Protein AF-A0A6G0SDK3-F1 (afdb_monomer_lite)

Structure (mmCIF, N/CA/C/O backbone):
data_AF-A0A6G0SDK3-F1
#
_entry.id   AF-A0A6G0SDK3-F1
#
loop_
_atom_site.group_PDB
_atom_site.id
_atom_site.type_symbol
_atom_site.label_atom_id
_atom_site.label_alt_id
_atom_site.label_comp_id
_atom_site.label_asym_id
_atom_site.label_entity_id
_atom_site.label_seq_id
_atom_site.pdbx_PDB_ins_code
_atom_site.Cartn_x
_atom_site.Cartn_y
_atom_site.Cartn_z
_atom_site.occupancy
_atom_site.B_iso_or_equiv
_atom_site.auth_seq_id
_atom_site.auth_comp_id
_atom_site.auth_asym_id
_atom_site.auth_atom_id
_atom_site.pdbx_PDB_model_num
ATOM 1 N N . MET A 1 1 ? 5.497 -20.498 -15.772 1.00 32.97 1 MET A N 1
ATOM 2 C CA . MET A 1 1 ? 4.165 -20.595 -15.141 1.00 32.97 1 MET A CA 1
ATOM 3 C C . MET A 1 1 ? 4.241 -19.813 -13.852 1.00 32.97 1 MET A C 1
ATOM 5 O O . MET A 1 1 ? 5.111 -20.150 -13.056 1.00 32.97 1 MET A O 1
ATOM 9 N N . PRO A 1 2 ? 3.467 -18.745 -13.653 1.00 43.22 2 PRO A N 1
ATOM 10 C CA . PRO A 1 2 ? 3.543 -18.046 -12.387 1.00 43.22 2 PRO A CA 1
ATOM 11 C C . PRO A 1 2 ? 2.728 -18.784 -11.320 1.00 43.22 2 PRO A C 1
ATOM 13 O O . PRO A 1 2 ? 1.558 -19.065 -11.532 1.00 43.22 2 PRO A O 1
ATOM 16 N N . GLY A 1 3 ? 3.391 -19.118 -10.208 1.00 45.47 3 GLY A N 1
ATOM 17 C CA . GLY A 1 3 ? 2.785 -19.440 -8.911 1.00 45.47 3 GLY A CA 1
ATOM 18 C C . GLY A 1 3 ? 2.042 -20.775 -8.794 1.00 45.47 3 GLY A C 1
ATOM 19 O O . GLY A 1 3 ? 0.864 -20.857 -9.102 1.00 45.47 3 GLY A O 1
ATOM 20 N N . VAL A 1 4 ? 2.715 -21.808 -8.264 1.00 56.03 4 VAL A N 1
ATOM 21 C CA . VAL A 1 4 ? 2.129 -23.006 -7.604 1.00 56.03 4 VAL A CA 1
ATOM 22 C C . VAL A 1 4 ? 0.950 -23.728 -8.293 1.00 56.03 4 VAL A C 1
ATOM 24 O O . VAL A 1 4 ? 0.211 -24.443 -7.635 1.00 56.03 4 VAL A O 1
ATOM 27 N N . GLY A 1 5 ? 0.776 -23.618 -9.613 1.00 67.56 5 GLY A N 1
ATOM 28 C CA . GLY A 1 5 ? -0.128 -24.489 -10.379 1.00 67.56 5 GLY A CA 1
ATOM 29 C C . GLY A 1 5 ? -1.613 -24.437 -9.990 1.00 67.56 5 GLY A C 1
ATOM 30 O O . GLY A 1 5 ? -2.349 -25.342 -10.374 1.00 67.56 5 GLY A O 1
ATOM 31 N N . PHE A 1 6 ? -2.053 -23.416 -9.250 1.00 83.06 6 PHE A N 1
ATOM 32 C CA . PHE A 1 6 ? -3.464 -23.238 -8.921 1.00 83.06 6 PHE A CA 1
ATOM 33 C C . PHE A 1 6 ? -4.250 -22.777 -10.148 1.00 83.06 6 PHE A C 1
ATOM 35 O O . PHE A 1 6 ? -3.799 -21.932 -10.922 1.00 83.06 6 PHE A O 1
ATOM 42 N N . SER A 1 7 ? -5.449 -23.323 -10.302 1.00 90.94 7 SER A N 1
ATOM 43 C CA . SER A 1 7 ? -6.441 -22.844 -11.261 1.00 90.94 7 SER A CA 1
ATOM 44 C C . SER A 1 7 ? -7.048 -21.502 -10.833 1.00 90.94 7 SER A C 1
ATOM 46 O O . SER A 1 7 ? -7.058 -21.150 -9.651 1.00 90.94 7 SER A O 1
ATOM 48 N N . ASP A 1 8 ? -7.633 -20.778 -11.789 1.00 91.62 8 ASP A N 1
ATOM 49 C CA . ASP A 1 8 ? -8.391 -19.542 -11.538 1.00 91.62 8 ASP A CA 1
ATOM 50 C C . ASP A 1 8 ? -9.488 -19.738 -10.467 1.00 91.62 8 ASP A C 1
ATOM 52 O O . ASP A 1 8 ? -9.726 -18.863 -9.632 1.00 91.62 8 ASP A O 1
ATOM 56 N N . GLU A 1 9 ? -10.139 -20.906 -10.450 1.00 93.81 9 GLU A N 1
ATOM 57 C CA . GLU A 1 9 ? -11.165 -21.243 -9.458 1.00 93.81 9 GLU A CA 1
ATOM 58 C C . GLU A 1 9 ? -10.572 -21.415 -8.054 1.00 93.81 9 GLU A C 1
ATOM 60 O O . GLU A 1 9 ? -11.131 -20.921 -7.071 1.00 93.81 9 GLU A O 1
ATOM 65 N N . GLU A 1 10 ? -9.416 -22.071 -7.943 1.00 94.19 10 GLU A N 1
ATOM 66 C CA . GLU A 1 10 ? -8.718 -22.235 -6.668 1.00 94.19 10 GLU A CA 1
ATOM 67 C C . GLU A 1 10 ? -8.215 -20.903 -6.119 1.00 94.19 10 GLU A C 1
ATOM 69 O O . GLU A 1 10 ? -8.394 -20.647 -4.925 1.00 94.19 10 GLU A O 1
ATOM 74 N N . ILE A 1 11 ? -7.658 -20.045 -6.981 1.00 91.62 11 ILE A N 1
ATOM 75 C CA . ILE A 1 11 ? -7.250 -18.683 -6.622 1.00 91.62 11 ILE A CA 1
ATOM 76 C C . ILE A 1 11 ? -8.456 -17.930 -6.060 1.00 91.62 11 ILE A C 1
ATOM 78 O O . ILE A 1 11 ? -8.422 -17.493 -4.910 1.00 91.62 11 ILE A O 1
ATOM 82 N N . ALA A 1 12 ? -9.561 -17.859 -6.807 1.00 95.00 12 ALA A N 1
ATOM 83 C CA . ALA A 1 12 ? -10.763 -17.157 -6.363 1.00 95.00 12 ALA A CA 1
ATOM 84 C C . ALA A 1 12 ? -11.311 -17.710 -5.035 1.00 95.00 12 ALA A C 1
ATOM 86 O O . ALA A 1 12 ? -11.660 -16.944 -4.132 1.00 95.00 12 ALA A O 1
ATOM 87 N N . ARG A 1 13 ? -11.354 -19.039 -4.878 1.00 97.25 13 ARG A N 1
ATOM 88 C CA . ARG A 1 13 ? -11.836 -19.691 -3.654 1.00 97.25 13 ARG A CA 1
ATOM 89 C C . ARG A 1 13 ? -10.954 -19.360 -2.450 1.00 97.25 13 ARG A C 1
ATOM 91 O O . ARG A 1 13 ? -11.484 -19.002 -1.399 1.00 97.25 13 ARG A O 1
ATOM 98 N N . LEU A 1 14 ? -9.633 -19.489 -2.574 1.00 96.75 14 LEU A N 1
ATOM 99 C CA . LEU A 1 14 ? -8.693 -19.221 -1.480 1.00 96.75 14 LEU A CA 1
ATOM 100 C C . LEU A 1 14 ? -8.672 -17.734 -1.112 1.00 96.75 14 LEU A C 1
ATOM 102 O O . LEU A 1 14 ? -8.700 -17.397 0.072 1.00 96.75 14 LEU A O 1
ATOM 106 N N . THR A 1 15 ? -8.728 -16.848 -2.105 1.00 97.25 15 THR A N 1
ATOM 107 C CA . THR A 1 15 ? -8.870 -15.405 -1.892 1.00 97.25 15 THR A CA 1
ATOM 108 C C . THR A 1 15 ? -10.155 -15.072 -1.123 1.00 97.25 15 THR A C 1
ATOM 110 O O . THR A 1 15 ? -10.113 -14.306 -0.159 1.00 97.25 15 THR A O 1
ATOM 113 N N . ALA A 1 16 ? -11.290 -15.682 -1.478 1.00 97.94 16 ALA A N 1
ATOM 114 C CA . ALA A 1 16 ? -12.549 -15.480 -0.759 1.00 97.94 16 ALA A CA 1
ATOM 115 C C . ALA A 1 16 ? -12.485 -15.989 0.693 1.00 97.94 16 ALA A C 1
ATOM 117 O O . ALA A 1 16 ? -13.028 -15.353 1.597 1.00 97.94 16 ALA A O 1
ATOM 118 N N . VAL A 1 17 ? -11.801 -17.114 0.943 1.00 98.31 17 VAL A N 1
ATOM 119 C CA . VAL A 1 17 ? -11.561 -17.618 2.307 1.00 98.31 17 VAL A CA 1
ATOM 120 C C . VAL A 1 17 ? -10.756 -16.607 3.125 1.00 98.31 17 VAL A C 1
ATOM 122 O O . VAL A 1 17 ? -11.143 -16.321 4.255 1.00 98.31 17 VAL A O 1
ATOM 125 N N . ALA A 1 18 ? -9.688 -16.034 2.563 1.00 97.94 18 ALA A N 1
ATOM 126 C CA . ALA A 1 18 ? -8.869 -15.038 3.253 1.00 97.94 18 ALA A CA 1
ATOM 127 C C . ALA A 1 18 ? -9.684 -13.795 3.650 1.00 97.94 18 ALA A C 1
ATOM 129 O O . ALA A 1 18 ? -9.643 -13.373 4.806 1.00 97.94 18 ALA A O 1
ATOM 130 N N . GLY A 1 19 ? -10.484 -13.258 2.719 1.00 98.19 19 GLY A N 1
ATOM 131 C CA . GLY A 1 19 ? -11.380 -12.133 3.002 1.00 98.19 19 GLY A CA 1
ATOM 132 C C . GLY A 1 19 ? -12.392 -12.457 4.103 1.00 98.19 19 GLY A C 1
ATOM 133 O O . GLY A 1 19 ? -12.549 -11.682 5.048 1.00 98.19 19 GLY A O 1
ATOM 134 N N . ARG A 1 20 ? -13.039 -13.628 4.024 1.00 98.50 20 ARG A N 1
ATOM 135 C CA . ARG A 1 20 ? -14.030 -14.065 5.015 1.00 98.50 20 ARG A CA 1
ATOM 136 C C . ARG A 1 20 ? -13.435 -14.190 6.417 1.00 98.50 20 ARG A C 1
ATOM 138 O O . ARG A 1 20 ? -14.005 -13.642 7.351 1.00 98.50 20 ARG A O 1
ATOM 145 N N . VAL A 1 21 ? -12.281 -14.846 6.559 1.00 98.50 21 VAL A N 1
ATOM 146 C CA . VAL A 1 21 ? -11.618 -15.024 7.865 1.00 98.50 21 VAL A CA 1
ATOM 147 C C . VAL A 1 21 ? -11.234 -13.674 8.482 1.00 98.50 21 VAL A C 1
ATOM 149 O O . VAL A 1 21 ? -11.431 -13.468 9.678 1.00 98.50 21 VAL A O 1
ATOM 152 N N . ALA A 1 22 ? -10.738 -12.725 7.680 1.00 98.12 22 ALA A N 1
ATOM 153 C CA . ALA A 1 22 ? -10.415 -11.383 8.169 1.00 98.12 22 ALA A CA 1
ATOM 154 C C . ALA A 1 22 ? -11.661 -10.624 8.662 1.00 98.12 22 ALA A C 1
ATOM 156 O O . ALA A 1 22 ? -11.611 -9.954 9.697 1.00 98.12 22 ALA A O 1
ATOM 157 N N . ARG A 1 23 ? -12.789 -10.757 7.950 1.00 98.12 23 ARG A N 1
ATOM 158 C CA . ARG A 1 23 ? -14.072 -10.180 8.369 1.00 98.12 23 ARG A CA 1
ATOM 159 C C . ARG A 1 23 ? -14.581 -10.805 9.661 1.00 98.12 23 ARG A C 1
ATOM 161 O O . ARG A 1 23 ? -14.872 -10.066 10.595 1.00 98.12 23 ARG A O 1
ATOM 168 N N . GLU A 1 24 ? -14.613 -12.133 9.737 1.00 98.00 24 GLU A N 1
ATOM 169 C CA . GLU A 1 24 ? -15.038 -12.872 10.932 1.00 98.00 24 GLU A CA 1
ATOM 170 C C . GLU A 1 24 ? -14.219 -12.462 12.164 1.00 98.00 24 GLU A C 1
ATOM 172 O O . GLU A 1 24 ? -14.790 -12.211 13.222 1.00 98.00 24 GLU A O 1
ATOM 177 N N . ALA A 1 25 ? -12.899 -12.302 12.026 1.00 97.25 25 ALA A N 1
ATOM 178 C CA . ALA A 1 25 ? -12.044 -11.841 13.119 1.00 97.25 25 ALA A CA 1
ATOM 179 C C . ALA A 1 25 ? -12.389 -10.414 13.587 1.00 97.25 25 ALA A C 1
ATOM 181 O O . ALA A 1 25 ? -12.431 -10.149 14.790 1.00 97.25 25 ALA A O 1
ATOM 182 N N . CYS A 1 26 ? -12.664 -9.489 12.659 1.00 96.31 26 CYS A N 1
ATOM 183 C CA . CYS A 1 26 ? -13.078 -8.126 13.010 1.00 96.31 26 CYS A CA 1
ATOM 184 C C . CYS A 1 26 ? -14.462 -8.097 13.671 1.00 96.31 26 CYS A C 1
ATOM 186 O O . CYS A 1 26 ? -14.693 -7.304 14.587 1.00 96.31 26 CYS A O 1
ATOM 188 N N . ASP A 1 27 ? -15.376 -8.949 13.211 1.00 95.12 27 ASP A N 1
ATOM 189 C CA . ASP A 1 27 ? -16.737 -9.062 13.733 1.00 95.12 27 ASP A CA 1
ATOM 190 C C . ASP A 1 27 ? -16.712 -9.614 15.161 1.00 95.12 27 ASP A C 1
ATOM 192 O O . ASP A 1 27 ? -17.195 -8.946 16.074 1.00 95.12 27 ASP A O 1
ATOM 196 N N . GLN A 1 28 ? -16.015 -10.733 15.381 1.00 95.38 28 GLN A N 1
ATOM 197 C CA . GLN A 1 28 ? -15.814 -11.332 16.705 1.00 95.38 28 GLN A CA 1
ATOM 198 C C . GLN A 1 28 ? -15.143 -10.363 17.682 1.00 95.38 28 GLN A C 1
ATOM 200 O O . GLN A 1 28 ? -15.557 -10.250 18.835 1.00 95.38 28 GLN A O 1
ATOM 205 N N . TRP A 1 29 ? -14.116 -9.634 17.231 1.00 93.88 29 TRP A N 1
ATOM 206 C CA . TRP A 1 29 ? -13.455 -8.632 18.066 1.00 93.88 29 TRP A CA 1
ATOM 207 C C . TRP A 1 29 ? -14.408 -7.490 18.452 1.00 93.88 29 TRP A C 1
ATOM 209 O O . TRP A 1 29 ? -14.389 -7.032 19.594 1.00 93.88 29 TRP A O 1
ATOM 219 N N . THR A 1 30 ? -15.262 -7.050 17.523 1.00 92.81 30 THR A N 1
ATOM 220 C CA . THR A 1 30 ? -16.239 -5.979 17.776 1.00 92.81 30 THR A CA 1
ATOM 221 C C . THR A 1 30 ? -17.320 -6.439 18.750 1.00 92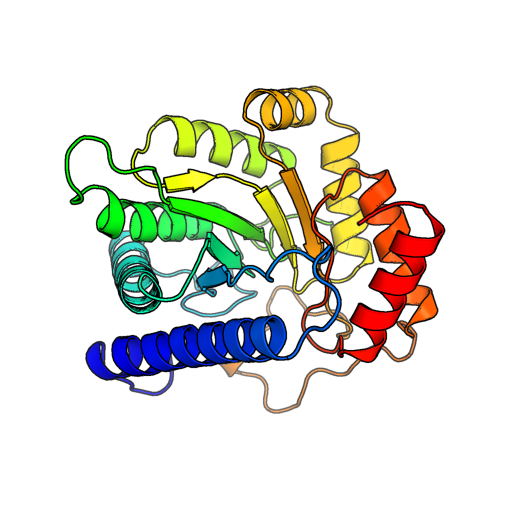.81 30 THR A C 1
ATOM 223 O O . THR A 1 30 ? -17.657 -5.700 19.668 1.00 92.81 30 THR A O 1
ATOM 226 N N . GLU A 1 31 ? -17.829 -7.660 18.583 1.00 92.75 31 GLU A N 1
ATOM 227 C CA . GLU A 1 31 ? -18.837 -8.263 19.464 1.00 92.75 31 GLU A CA 1
ATOM 228 C C . GLU A 1 31 ? -18.308 -8.499 20.885 1.00 92.75 31 GLU A C 1
ATOM 230 O O . GLU A 1 31 ? -19.042 -8.325 21.856 1.00 92.75 31 GLU A O 1
ATOM 235 N N . ALA A 1 32 ? -17.029 -8.858 21.020 1.00 93.19 32 ALA A N 1
ATOM 236 C CA . ALA A 1 32 ? -16.381 -9.059 22.313 1.00 93.19 32 ALA A CA 1
ATOM 237 C C . ALA A 1 32 ? -15.943 -7.748 23.002 1.00 93.19 32 ALA A C 1
ATOM 239 O O . ALA A 1 32 ? -15.604 -7.766 24.188 1.00 93.19 32 ALA A O 1
ATOM 240 N N . SER A 1 33 ? -15.909 -6.616 22.287 1.00 88.81 33 SER A N 1
ATOM 241 C CA . SER A 1 33 ? -15.449 -5.336 22.837 1.00 88.81 33 SER A CA 1
ATOM 242 C C . SER A 1 33 ? -16.472 -4.740 23.805 1.00 88.81 33 SER A C 1
ATOM 244 O O . SER A 1 33 ? -17.604 -4.438 23.438 1.00 88.81 33 SER A O 1
ATOM 246 N N . THR A 1 34 ? -16.048 -4.475 25.042 1.00 87.06 34 THR A N 1
ATOM 247 C CA . THR A 1 34 ? -16.853 -3.733 26.030 1.00 87.06 34 THR A CA 1
ATOM 248 C C . THR A 1 34 ? -16.740 -2.214 25.875 1.00 87.06 34 THR A C 1
ATOM 250 O O . THR A 1 34 ? -17.493 -1.474 26.505 1.00 87.06 34 THR A O 1
ATOM 253 N N . ASP A 1 35 ? -15.784 -1.731 25.075 1.00 85.06 35 ASP A N 1
ATOM 254 C CA . ASP A 1 35 ? -15.612 -0.311 24.771 1.00 85.06 35 ASP A CA 1
ATOM 255 C C . ASP A 1 35 ? -16.464 0.066 23.555 1.00 85.06 35 ASP A C 1
ATOM 257 O O . ASP A 1 35 ? -16.106 -0.211 22.408 1.00 85.06 35 ASP A O 1
ATOM 261 N N . THR A 1 36 ? -17.597 0.718 23.819 1.00 77.88 36 THR A N 1
ATOM 262 C CA . THR A 1 36 ? -18.549 1.172 22.796 1.00 77.88 36 THR A CA 1
ATOM 263 C C . THR A 1 36 ? -18.082 2.420 22.046 1.00 77.88 36 THR A C 1
ATOM 265 O O . THR A 1 36 ? -18.701 2.809 21.057 1.00 77.88 36 THR A O 1
ATOM 268 N N . THR A 1 37 ? -16.991 3.059 22.485 1.00 82.69 37 THR A N 1
ATOM 269 C CA . THR A 1 37 ? -16.418 4.239 21.819 1.00 82.69 37 THR A CA 1
ATOM 270 C C . THR A 1 37 ? -15.436 3.866 20.710 1.00 82.69 37 THR A C 1
ATOM 272 O O . THR A 1 37 ? -15.089 4.705 19.868 1.00 82.69 37 THR A O 1
ATOM 275 N N . ARG A 1 38 ? -14.987 2.605 20.690 1.00 82.12 38 ARG A N 1
ATOM 276 C CA . ARG A 1 38 ? -14.009 2.113 19.729 1.00 82.12 38 ARG A CA 1
ATOM 277 C C . ARG A 1 38 ? -14.692 1.714 18.426 1.00 82.12 38 ARG A C 1
ATOM 279 O O . ARG A 1 38 ? -15.598 0.888 18.396 1.00 82.12 38 ARG A O 1
ATOM 286 N N . GLN A 1 39 ? -14.241 2.314 17.328 1.00 87.19 39 GLN A N 1
ATOM 287 C CA . GLN A 1 39 ? -14.762 1.996 16.002 1.00 87.19 39 GLN A CA 1
ATOM 288 C C . GLN A 1 39 ? -14.371 0.574 15.591 1.00 87.19 39 GLN A C 1
ATOM 290 O O . GLN A 1 39 ? -13.264 0.110 15.881 1.00 87.19 39 GLN A O 1
ATOM 295 N N . LYS A 1 40 ? -15.279 -0.087 14.871 1.00 91.12 40 LYS A N 1
ATOM 296 C CA . LYS A 1 40 ? -15.029 -1.386 14.248 1.00 91.12 40 LYS A CA 1
ATOM 297 C C . LYS A 1 40 ? -13.824 -1.293 13.293 1.00 91.12 40 LYS A C 1
ATOM 299 O O . LYS A 1 40 ? -13.801 -0.380 12.462 1.00 91.12 40 LYS A O 1
ATOM 304 N N . PRO A 1 41 ? -12.839 -2.207 13.384 1.00 94.19 41 PRO A N 1
ATOM 305 C CA . PRO A 1 41 ? -11.721 -2.253 12.454 1.00 94.19 41 PRO A CA 1
ATOM 306 C C . PRO A 1 41 ? -12.208 -2.463 11.021 1.00 94.19 41 PRO A C 1
ATOM 308 O O . PRO A 1 41 ? -13.166 -3.202 10.779 1.00 94.19 41 PRO A O 1
ATOM 311 N N . LYS A 1 42 ? -11.524 -1.821 10.074 1.00 96.12 42 LYS A N 1
ATOM 312 C CA . LYS A 1 42 ? -11.756 -2.038 8.647 1.00 96.12 42 LYS A CA 1
ATOM 313 C C . LYS A 1 42 ? -10.933 -3.218 8.143 1.00 96.12 42 LYS A C 1
ATOM 315 O O . LYS A 1 42 ? -9.792 -3.404 8.562 1.00 96.12 42 LYS A O 1
ATOM 320 N N . VAL A 1 43 ? -11.488 -3.955 7.192 1.00 98.06 43 VAL A N 1
ATOM 321 C CA . VAL A 1 43 ? -10.802 -5.004 6.438 1.00 98.06 43 VAL A CA 1
ATOM 322 C C . VAL A 1 43 ? -10.431 -4.439 5.073 1.00 98.06 43 VAL A C 1
ATOM 324 O O . VAL A 1 43 ? -11.320 -4.160 4.269 1.00 98.06 43 VAL A O 1
ATOM 327 N N . CYS A 1 44 ? -9.137 -4.300 4.783 1.00 97.75 44 CYS A N 1
ATOM 328 C CA . CYS A 1 44 ? -8.688 -3.994 3.426 1.00 97.75 44 CYS A CA 1
ATOM 329 C C . CYS A 1 44 ? -8.258 -5.269 2.692 1.00 97.75 44 CYS A C 1
ATOM 331 O O . CYS A 1 44 ? -7.449 -6.051 3.187 1.00 97.75 44 CYS A O 1
ATOM 333 N N . GLY A 1 45 ? -8.816 -5.470 1.502 1.00 98.06 45 GLY A N 1
ATOM 334 C CA . GLY A 1 45 ? -8.500 -6.578 0.618 1.00 98.06 45 GLY A CA 1
ATOM 335 C C . GLY A 1 45 ? -7.173 -6.367 -0.093 1.00 98.06 45 GLY A C 1
ATOM 336 O O . GLY A 1 45 ? -7.070 -5.477 -0.936 1.00 98.06 45 GLY A O 1
ATOM 337 N N . SER A 1 46 ? -6.182 -7.193 0.235 1.00 98.12 46 SER A N 1
ATOM 338 C CA . SER A 1 46 ? -4.870 -7.171 -0.413 1.00 98.12 46 SER A CA 1
ATOM 339 C C . SER A 1 46 ? -4.981 -7.523 -1.901 1.0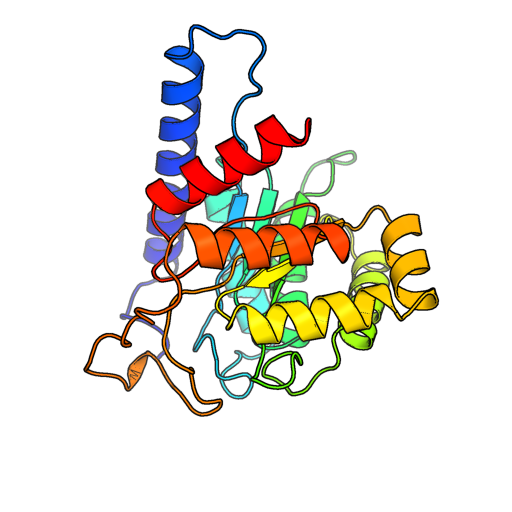0 98.12 46 SER A C 1
ATOM 341 O O . SER A 1 46 ? -5.557 -8.551 -2.267 1.00 98.12 46 SER A O 1
ATOM 343 N N . LEU A 1 47 ? -4.420 -6.665 -2.753 1.00 97.94 47 LEU A N 1
ATOM 344 C CA . LEU A 1 47 ? -4.140 -6.929 -4.162 1.00 97.94 47 LEU A CA 1
ATOM 345 C C . LEU A 1 47 ? -2.605 -6.963 -4.309 1.00 97.94 47 LEU A C 1
ATOM 347 O O . LEU A 1 47 ? -1.993 -5.914 -4.514 1.00 97.94 47 LEU A O 1
ATOM 351 N N . PRO A 1 48 ? -1.968 -8.132 -4.121 1.00 94.38 48 PRO A N 1
ATOM 352 C CA . PRO A 1 48 ? -0.511 -8.243 -4.062 1.00 94.38 48 PRO A CA 1
ATOM 353 C C . PRO A 1 48 ? 0.133 -8.093 -5.453 1.00 94.38 48 PRO A C 1
ATOM 355 O O . PRO A 1 48 ? -0.580 -8.082 -6.463 1.00 94.38 48 PRO A O 1
ATOM 358 N N . PRO A 1 49 ? 1.473 -8.039 -5.551 1.00 90.94 49 PRO A N 1
ATOM 359 C CA . PRO A 1 49 ? 2.159 -8.177 -6.830 1.00 90.94 49 PRO A CA 1
ATOM 360 C C . PRO A 1 49 ? 1.798 -9.525 -7.445 1.00 90.94 49 PRO A C 1
ATOM 362 O O . PRO A 1 49 ? 1.789 -10.548 -6.756 1.00 90.94 49 PRO A O 1
ATOM 365 N N . LEU A 1 50 ? 1.470 -9.536 -8.735 1.00 87.50 50 LEU A N 1
ATOM 366 C CA . LEU A 1 50 ? 0.992 -10.762 -9.389 1.00 87.50 50 LEU A CA 1
ATOM 367 C C . LEU A 1 50 ? 2.120 -11.756 -9.668 1.00 87.50 50 LEU A C 1
ATOM 369 O O . LEU A 1 50 ? 1.873 -12.954 -9.806 1.00 87.50 50 LEU A O 1
ATOM 373 N N . LEU A 1 51 ? 3.343 -11.243 -9.790 1.00 84.06 51 LEU A N 1
ATOM 374 C CA . LEU A 1 51 ? 4.544 -12.012 -10.076 1.00 84.06 51 LEU A CA 1
ATOM 375 C C . LEU A 1 51 ? 5.570 -11.817 -8.956 1.00 84.06 51 LEU A C 1
ATOM 377 O O . LEU A 1 51 ? 5.357 -12.301 -7.849 1.00 84.06 51 LEU A O 1
ATOM 381 N N . ASP A 1 52 ? 6.695 -11.167 -9.226 1.00 79.56 52 ASP A N 1
ATOM 382 C CA . ASP A 1 52 ? 7.806 -11.077 -8.279 1.00 79.56 52 ASP A CA 1
ATOM 383 C C . ASP A 1 52 ? 7.888 -9.663 -7.689 1.00 79.56 52 ASP A C 1
ATOM 385 O O . ASP A 1 52 ? 8.115 -8.689 -8.406 1.00 79.56 52 ASP A O 1
ATOM 389 N N . SER A 1 53 ? 7.670 -9.558 -6.376 1.00 76.75 53 SER A N 1
ATOM 390 C CA . SER A 1 53 ? 7.364 -8.308 -5.668 1.00 76.75 53 SER A CA 1
ATOM 391 C C . SER A 1 53 ? 8.410 -7.199 -5.805 1.00 76.75 53 SER A C 1
ATOM 393 O O . SER A 1 53 ? 8.074 -6.028 -5.660 1.00 76.75 53 SER A O 1
ATOM 395 N N . TYR A 1 54 ? 9.674 -7.537 -6.071 1.00 75.38 54 TYR A N 1
ATOM 396 C CA . TYR A 1 54 ? 10.771 -6.564 -6.183 1.00 75.38 54 TYR A CA 1
ATOM 397 C C . TYR A 1 54 ? 11.280 -6.375 -7.614 1.00 75.38 54 TYR A C 1
ATOM 399 O O . TYR A 1 54 ? 12.200 -5.586 -7.827 1.00 75.38 54 TYR A O 1
ATOM 407 N N . ARG A 1 55 ? 10.685 -7.072 -8.591 1.00 77.50 55 ARG A N 1
ATOM 408 C CA . ARG A 1 55 ? 11.167 -7.144 -9.974 1.00 77.50 55 ARG A CA 1
ATOM 409 C C . ARG A 1 55 ? 10.187 -6.462 -10.932 1.00 77.50 55 ARG A C 1
ATOM 411 O O . ARG A 1 55 ? 9.300 -7.129 -11.470 1.00 77.50 55 ARG A O 1
ATOM 418 N N . PRO A 1 56 ? 10.356 -5.153 -11.197 1.00 77.31 56 PRO A N 1
ATOM 419 C CA . PRO A 1 56 ? 9.479 -4.415 -12.110 1.00 77.31 56 PRO A CA 1
ATOM 420 C C . PRO A 1 56 ? 9.508 -4.968 -13.541 1.00 77.31 56 PRO A C 1
ATOM 422 O O . PRO A 1 56 ? 8.535 -4.853 -14.279 1.00 77.31 56 PRO A O 1
ATOM 425 N N . ASP A 1 57 ? 10.603 -5.618 -13.935 1.00 82.81 57 ASP A N 1
ATOM 426 C CA . ASP A 1 57 ? 10.759 -6.287 -15.227 1.00 82.81 57 ASP A CA 1
ATOM 427 C C . ASP A 1 57 ? 9.978 -7.608 -15.334 1.00 82.81 57 ASP A C 1
ATOM 429 O O . ASP A 1 57 ? 9.768 -8.116 -16.435 1.00 82.81 57 ASP A O 1
ATOM 433 N N . LYS A 1 58 ? 9.523 -8.156 -14.201 1.00 84.44 58 LYS A N 1
ATOM 434 C CA . LYS A 1 58 ? 8.696 -9.363 -14.136 1.00 84.44 58 LYS A CA 1
ATOM 435 C C . LYS A 1 58 ? 7.209 -9.040 -13.978 1.00 84.44 58 LYS A C 1
ATOM 437 O O . LYS A 1 58 ? 6.448 -9.956 -13.718 1.00 84.44 58 LYS A O 1
ATOM 442 N N . VAL A 1 59 ? 6.770 -7.791 -14.125 1.00 84.94 59 VAL A N 1
ATOM 443 C CA . VAL A 1 59 ? 5.344 -7.417 -14.090 1.00 84.94 59 VAL A CA 1
ATOM 444 C C . VAL A 1 59 ? 4.599 -8.045 -15.288 1.00 84.94 59 VAL A C 1
ATOM 446 O O . VAL A 1 59 ? 5.138 -8.070 -16.400 1.00 84.94 59 VAL A O 1
ATOM 449 N N . PRO A 1 60 ? 3.374 -8.586 -15.115 1.00 88.88 60 PRO A N 1
ATOM 450 C CA . PRO A 1 60 ? 2.654 -9.231 -16.212 1.00 88.88 60 PRO A CA 1
ATOM 451 C C . PRO A 1 60 ? 2.248 -8.237 -17.306 1.00 88.88 60 PRO A C 1
ATOM 453 O O . PRO A 1 60 ? 2.196 -7.022 -17.109 1.00 88.88 60 PRO A O 1
ATOM 456 N N . LYS A 1 61 ? 1.895 -8.770 -18.481 1.00 93.75 61 LYS A N 1
ATOM 457 C CA . LYS A 1 61 ? 1.299 -7.964 -19.555 1.00 93.75 61 LYS A CA 1
ATOM 458 C C . LYS A 1 61 ? -0.003 -7.326 -19.074 1.00 93.75 61 LYS A C 1
ATOM 460 O O . LYS A 1 61 ? -0.773 -7.970 -18.367 1.00 93.75 61 LYS A O 1
ATOM 465 N N . HIS A 1 62 ? -0.267 -6.110 -19.549 1.00 94.19 62 HIS A N 1
ATOM 466 C CA . HIS A 1 62 ? -1.365 -5.266 -19.078 1.00 94.19 62 HIS A CA 1
ATOM 467 C C . HIS A 1 62 ? -2.718 -5.990 -18.973 1.00 94.19 62 HIS A C 1
ATOM 469 O O . HIS A 1 62 ? -3.304 -6.049 -17.899 1.00 94.19 62 HIS A O 1
ATOM 475 N N . GLU A 1 63 ? -3.197 -6.579 -20.071 1.00 95.69 63 GLU A N 1
ATOM 476 C CA . GLU A 1 63 ? -4.510 -7.240 -20.124 1.00 95.69 63 GLU A CA 1
ATOM 477 C C . GLU A 1 63 ? -4.626 -8.406 -19.134 1.00 95.69 63 GLU A C 1
ATOM 479 O O . GLU A 1 63 ? -5.633 -8.542 -18.440 1.00 95.69 63 GLU A O 1
ATOM 484 N N . GLU A 1 64 ? -3.570 -9.214 -19.028 1.00 94.38 64 GLU A N 1
ATOM 485 C CA . GLU A 1 64 ? -3.529 -10.351 -18.111 1.00 94.38 64 GLU A CA 1
ATOM 486 C C . GLU A 1 64 ? -3.458 -9.891 -16.653 1.00 94.38 64 GLU A C 1
ATOM 488 O O . GLU A 1 64 ? -4.164 -10.423 -15.799 1.00 94.38 64 GLU A O 1
ATOM 493 N N . GLY A 1 65 ? -2.660 -8.859 -16.365 1.00 95.56 65 GLY A N 1
ATOM 494 C CA . GLY A 1 65 ? -2.575 -8.288 -15.026 1.00 95.56 65 GLY A CA 1
ATOM 495 C C . GLY A 1 65 ? -3.912 -7.717 -14.555 1.00 95.56 65 GLY A C 1
ATOM 496 O O . GLY A 1 65 ? -4.366 -8.028 -13.456 1.00 95.56 65 GLY A O 1
ATOM 497 N N . VAL A 1 66 ? -4.601 -6.956 -15.412 1.00 97.50 66 VAL A N 1
ATOM 498 C CA . VAL A 1 66 ? -5.949 -6.440 -15.117 1.00 97.50 66 VAL A CA 1
ATOM 499 C C . VAL A 1 66 ? -6.934 -7.583 -14.854 1.00 97.50 66 VAL A C 1
ATOM 501 O O . VAL A 1 66 ? -7.679 -7.529 -13.874 1.00 97.50 66 VAL A O 1
ATOM 504 N N . ARG A 1 67 ? -6.920 -8.637 -15.683 1.00 96.31 67 ARG A N 1
ATOM 505 C CA . ARG A 1 67 ? -7.793 -9.814 -15.531 1.00 96.31 67 ARG A CA 1
ATOM 506 C C . ARG A 1 67 ? -7.592 -10.508 -14.181 1.00 96.31 67 ARG A C 1
ATOM 508 O O . ARG A 1 67 ? -8.570 -10.830 -13.503 1.00 96.31 67 ARG A O 1
ATOM 515 N N . LEU A 1 68 ? -6.340 -10.726 -13.783 1.00 95.69 68 LEU A N 1
ATOM 516 C CA . LEU A 1 68 ? -5.997 -11.366 -12.512 1.00 95.69 68 LEU A CA 1
ATOM 517 C C . LEU A 1 68 ? -6.383 -10.488 -11.314 1.00 95.69 68 LEU A C 1
ATOM 519 O O . LEU A 1 68 ? -7.015 -10.977 -10.377 1.00 95.69 68 LEU A O 1
ATOM 523 N N . TYR A 1 69 ? -6.104 -9.183 -11.361 1.00 97.69 69 TYR A N 1
ATOM 524 C CA . TYR A 1 69 ? -6.547 -8.266 -10.309 1.00 97.69 69 TYR A CA 1
ATOM 525 C C . TYR A 1 69 ? -8.071 -8.204 -10.185 1.00 97.69 69 TYR A C 1
ATOM 527 O O . TYR A 1 69 ? -8.582 -8.202 -9.065 1.00 97.69 69 TYR A O 1
ATOM 535 N N . ALA A 1 70 ? -8.810 -8.222 -11.298 1.00 96.88 70 ALA A N 1
ATOM 536 C CA . ALA A 1 70 ? -10.271 -8.278 -11.276 1.00 96.88 70 ALA A CA 1
ATOM 537 C C . ALA A 1 70 ? -10.790 -9.559 -10.604 1.00 96.88 70 ALA A C 1
ATOM 539 O O . ALA A 1 70 ? -11.749 -9.512 -9.831 1.00 96.88 70 ALA A O 1
ATOM 540 N N . MET A 1 71 ? -10.143 -10.702 -10.844 1.00 96.75 71 MET A N 1
ATOM 541 C CA . MET A 1 71 ? -10.488 -11.968 -10.192 1.00 96.75 71 MET A CA 1
ATOM 542 C C . MET A 1 71 ? -10.305 -11.892 -8.670 1.00 96.75 71 MET A C 1
ATOM 544 O O . MET A 1 71 ? -11.233 -12.224 -7.927 1.00 96.75 71 MET A O 1
ATOM 548 N N . ILE A 1 72 ? -9.150 -11.399 -8.210 1.00 97.62 72 ILE A N 1
ATOM 549 C CA . ILE A 1 72 ? -8.853 -11.232 -6.780 1.00 97.62 72 ILE A CA 1
ATOM 550 C C . ILE A 1 72 ? -9.842 -10.239 -6.153 1.00 97.62 72 ILE A C 1
ATOM 552 O O . ILE A 1 72 ? -10.474 -10.538 -5.136 1.00 97.62 72 ILE A O 1
ATOM 556 N N . ALA A 1 73 ? -10.046 -9.082 -6.788 1.00 97.38 73 ALA A N 1
ATOM 557 C CA . ALA A 1 73 ? -10.945 -8.046 -6.293 1.00 97.38 73 ALA A CA 1
ATOM 558 C C . ALA A 1 73 ? -12.390 -8.556 -6.167 1.00 97.38 73 ALA A C 1
ATOM 560 O O . ALA A 1 73 ? -13.034 -8.338 -5.136 1.00 97.38 73 ALA A O 1
ATOM 561 N N . LYS A 1 74 ? -12.880 -9.302 -7.167 1.00 96.81 74 LYS A N 1
ATOM 562 C CA . LYS A 1 74 ? -14.211 -9.929 -7.156 1.00 96.81 74 LYS A CA 1
ATOM 563 C C . LYS A 1 74 ? -14.374 -10.929 -6.016 1.00 96.81 74 LYS A C 1
ATOM 565 O O . LYS A 1 74 ? -15.417 -10.920 -5.367 1.00 96.81 74 LYS A O 1
ATOM 570 N N . ALA A 1 75 ? -13.369 -11.764 -5.764 1.00 97.69 75 ALA A N 1
ATOM 571 C CA . ALA A 1 75 ? -13.407 -12.744 -4.682 1.00 97.69 75 ALA A CA 1
ATOM 572 C C . ALA A 1 75 ? -13.415 -12.089 -3.287 1.00 97.69 75 ALA A C 1
ATOM 574 O O . ALA A 1 75 ? -14.074 -12.588 -2.376 1.00 97.69 75 ALA A O 1
ATOM 575 N N . LEU A 1 76 ? -12.730 -10.951 -3.125 1.00 98.12 76 LEU A N 1
ATOM 576 C CA . LEU A 1 76 ? -12.674 -10.200 -1.864 1.00 98.12 76 LEU A CA 1
ATOM 577 C C . LEU A 1 76 ? -13.904 -9.317 -1.612 1.00 98.12 76 LEU A C 1
ATOM 579 O O . LEU A 1 76 ? -14.230 -9.060 -0.455 1.00 98.12 76 LEU A O 1
ATOM 583 N N . LYS A 1 77 ? -14.593 -8.866 -2.670 1.00 95.88 77 LYS A N 1
ATOM 584 C CA . LYS A 1 77 ? -15.695 -7.880 -2.626 1.00 95.88 77 LYS A CA 1
ATOM 585 C C . LYS A 1 77 ? -16.718 -8.072 -1.501 1.00 95.88 77 LYS A C 1
ATOM 587 O O . LYS A 1 77 ? -17.074 -7.067 -0.893 1.00 95.88 77 LYS A O 1
ATOM 592 N N . PRO A 1 78 ? -17.193 -9.288 -1.177 1.00 96.19 78 PRO A N 1
ATOM 593 C CA . PRO A 1 78 ? -18.199 -9.458 -0.126 1.00 96.19 78 PRO A CA 1
ATOM 594 C C . PRO A 1 78 ? -17.691 -9.188 1.297 1.00 96.19 78 PRO A C 1
ATOM 596 O O . PRO A 1 78 ? -18.500 -9.085 2.214 1.00 96.19 78 PRO A O 1
ATOM 599 N N . PHE A 1 79 ? -16.373 -9.129 1.504 1.00 97.69 79 PHE A N 1
ATOM 600 C CA . PHE A 1 79 ? -15.773 -9.193 2.838 1.00 97.69 79 PHE A CA 1
ATOM 601 C C . PHE A 1 79 ? -14.987 -7.941 3.230 1.00 97.69 79 PHE A C 1
ATOM 603 O O . PHE A 1 79 ? -14.670 -7.778 4.408 1.00 97.69 79 PHE A O 1
ATOM 610 N N . VAL A 1 80 ? -14.675 -7.050 2.287 1.00 97.56 80 VAL A N 1
ATOM 611 C CA . VAL A 1 80 ? -13.714 -5.952 2.484 1.00 97.56 80 VAL A CA 1
ATOM 612 C C . VAL A 1 80 ? -14.381 -4.578 2.435 1.00 97.56 80 VAL A C 1
ATOM 614 O O . VAL A 1 80 ? -15.352 -4.375 1.714 1.00 97.56 80 VAL A O 1
ATOM 617 N N . ASP A 1 81 ? -13.845 -3.631 3.205 1.00 96.81 81 ASP A N 1
ATOM 618 C CA . ASP A 1 81 ? -14.275 -2.224 3.227 1.00 96.81 81 ASP A CA 1
ATOM 619 C C . ASP A 1 81 ? -13.516 -1.368 2.193 1.00 96.81 81 ASP A C 1
ATOM 621 O O . ASP A 1 81 ? -13.971 -0.298 1.797 1.00 96.81 81 ASP A O 1
ATOM 625 N N . CYS A 1 82 ? -12.326 -1.825 1.797 1.00 97.00 82 CYS A N 1
ATOM 626 C CA . CYS A 1 82 ? -11.346 -1.142 0.950 1.00 97.00 82 CYS A CA 1
ATOM 627 C C . CYS A 1 82 ? -10.491 -2.177 0.218 1.00 97.00 82 CYS A C 1
ATOM 629 O O . CYS A 1 82 ? -10.382 -3.321 0.657 1.00 97.00 82 CYS A O 1
ATOM 631 N N . TYR A 1 83 ? -9.813 -1.756 -0.844 1.00 98.50 83 TYR A N 1
ATOM 632 C CA . TYR A 1 83 ? -8.706 -2.494 -1.450 1.00 98.50 83 TYR A CA 1
ATOM 633 C C . TYR A 1 83 ? -7.375 -1.857 -1.085 1.00 98.50 83 TYR A C 1
ATOM 635 O O . TYR A 1 83 ? -7.278 -0.639 -0.943 1.00 98.50 83 TYR A O 1
ATOM 643 N N . LEU A 1 84 ? -6.348 -2.688 -0.966 1.00 98.69 84 LEU A N 1
ATOM 644 C CA . LEU A 1 84 ? -4.971 -2.270 -0.767 1.00 98.69 84 LEU A CA 1
ATOM 645 C C . LEU A 1 84 ? -4.105 -2.980 -1.809 1.00 98.69 84 LEU A C 1
ATOM 647 O O . LEU A 1 84 ? -3.764 -4.148 -1.647 1.00 98.69 84 LEU A O 1
ATOM 651 N N . ALA A 1 85 ? -3.793 -2.279 -2.896 1.00 98.44 85 ALA A N 1
ATOM 652 C CA . ALA A 1 85 ? -2.876 -2.760 -3.916 1.00 98.44 85 ALA A CA 1
ATOM 653 C C . ALA A 1 85 ? -1.445 -2.527 -3.449 1.00 98.44 85 ALA A C 1
ATOM 655 O O . ALA A 1 85 ? -0.956 -1.404 -3.518 1.00 98.44 85 ALA A O 1
ATOM 656 N N . GLU A 1 86 ? -0.819 -3.555 -2.881 1.00 97.81 86 GLU A N 1
ATOM 657 C CA . GLU A 1 86 ? 0.390 -3.402 -2.074 1.00 97.81 86 GLU A CA 1
ATOM 658 C C . GLU A 1 86 ? 1.638 -4.038 -2.652 1.00 97.81 86 GLU A C 1
ATOM 660 O O . GLU A 1 86 ? 1.581 -5.005 -3.402 1.00 97.81 86 GLU A O 1
ATOM 665 N N . THR A 1 87 ? 2.789 -3.534 -2.201 1.00 96.81 87 THR A N 1
ATOM 666 C CA . THR A 1 87 ? 4.119 -4.005 -2.598 1.00 96.81 87 THR A CA 1
ATOM 667 C C . THR A 1 87 ? 4.354 -3.899 -4.104 1.00 96.81 87 THR A C 1
ATOM 669 O O . THR A 1 87 ? 5.134 -4.657 -4.668 1.00 96.81 87 THR A O 1
ATOM 672 N N . LEU A 1 88 ? 3.688 -2.959 -4.774 1.00 97.62 88 LEU A N 1
ATOM 673 C CA . LEU A 1 88 ? 3.789 -2.832 -6.222 1.00 97.62 88 LEU A CA 1
ATOM 674 C C . LEU A 1 88 ? 5.152 -2.268 -6.611 1.00 97.62 88 LEU A C 1
ATOM 676 O O . LEU A 1 88 ? 5.674 -1.350 -5.969 1.00 97.62 88 LEU A O 1
ATOM 680 N N . SER A 1 89 ? 5.724 -2.822 -7.674 1.00 95.69 89 SER A N 1
ATOM 681 C CA . SER A 1 89 ? 7.084 -2.494 -8.114 1.00 95.69 89 SER A CA 1
ATOM 682 C C . SER A 1 89 ? 7.129 -1.424 -9.211 1.00 95.69 89 SER A C 1
ATOM 684 O O . SER A 1 89 ? 8.216 -0.961 -9.557 1.00 95.69 89 SER A O 1
ATOM 686 N N . SER A 1 90 ? 5.968 -1.023 -9.750 1.00 97.31 90 SER A N 1
ATOM 687 C CA . SER A 1 90 ? 5.833 0.002 -10.796 1.00 97.31 90 SER A CA 1
ATOM 688 C C . SER A 1 90 ? 4.463 0.693 -10.789 1.00 97.31 90 SER A C 1
ATOM 690 O O . SER A 1 90 ? 3.457 0.093 -10.393 1.00 97.31 90 SER A O 1
ATOM 692 N N . VAL A 1 91 ? 4.385 1.925 -11.307 1.00 97.88 91 VAL A N 1
ATOM 693 C CA . VAL A 1 91 ? 3.106 2.641 -11.513 1.00 97.88 91 VAL A CA 1
ATOM 694 C C . VAL A 1 91 ? 2.212 1.898 -12.506 1.00 97.88 91 VAL A C 1
ATOM 696 O O . VAL A 1 91 ? 0.989 1.861 -12.353 1.00 97.88 91 VAL A O 1
ATOM 699 N N . GLN A 1 92 ? 2.808 1.238 -13.500 1.00 96.94 92 GLN A N 1
ATOM 700 C CA . GLN A 1 92 ? 2.064 0.440 -14.469 1.00 96.94 92 GLN A CA 1
ATOM 701 C C . GLN A 1 92 ? 1.294 -0.717 -13.810 1.00 96.94 92 GLN A C 1
ATOM 703 O O . GLN A 1 92 ? 0.159 -0.993 -14.207 1.00 96.94 92 GLN A O 1
ATOM 708 N N . GLU A 1 93 ? 1.871 -1.370 -12.801 1.00 97.19 93 GLU A N 1
ATOM 709 C CA . GLU A 1 93 ? 1.195 -2.411 -12.017 1.00 97.19 93 GLU A CA 1
ATOM 710 C C . GLU A 1 93 ? 0.077 -1.832 -11.141 1.00 97.19 93 GLU A C 1
ATOM 712 O O . GLU A 1 93 ? -1.026 -2.379 -11.115 1.00 97.19 93 GLU A O 1
ATOM 717 N N . ALA A 1 94 ? 0.292 -0.656 -10.540 1.00 98.12 94 ALA A N 1
ATOM 718 C CA . ALA A 1 94 ? -0.756 0.061 -9.806 1.00 98.12 94 ALA A CA 1
ATOM 719 C C . ALA A 1 94 ? -1.973 0.382 -10.680 1.00 98.12 94 ALA A C 1
ATOM 721 O O . ALA A 1 94 ? -3.115 0.163 -10.269 1.00 98.12 94 ALA A O 1
ATOM 722 N N . LYS A 1 95 ? -1.744 0.828 -11.920 1.00 98.19 95 LYS A N 1
ATOM 723 C CA . LYS A 1 95 ? -2.816 1.050 -12.899 1.00 98.19 95 LYS A CA 1
ATOM 724 C C . LYS A 1 95 ? -3.576 -0.238 -13.212 1.00 98.19 95 LYS A C 1
ATOM 726 O O . LYS A 1 95 ? -4.798 -0.201 -13.312 1.00 98.19 95 LYS A O 1
ATOM 731 N N . MET A 1 96 ? -2.889 -1.378 -13.327 1.00 98.31 96 MET A N 1
ATOM 732 C CA . MET A 1 96 ? -3.556 -2.667 -13.547 1.00 98.31 96 MET A CA 1
ATOM 733 C C . MET A 1 96 ? -4.453 -3.062 -12.373 1.00 98.31 96 MET A C 1
ATOM 735 O O . MET A 1 96 ? -5.583 -3.492 -12.599 1.00 98.31 96 MET A O 1
ATOM 739 N N . ALA A 1 97 ? -3.989 -2.872 -11.136 1.00 98.19 97 ALA A N 1
ATOM 740 C CA . ALA A 1 97 ? -4.790 -3.144 -9.946 1.00 98.19 97 ALA A CA 1
ATOM 741 C C . ALA A 1 97 ? -6.037 -2.248 -9.879 1.00 98.19 97 ALA A C 1
ATOM 743 O O . ALA A 1 97 ? -7.143 -2.744 -9.663 1.00 98.19 97 ALA A O 1
ATOM 744 N N . LEU A 1 98 ? -5.880 -0.946 -10.145 1.00 98.12 98 LEU A N 1
ATOM 745 C CA . LEU A 1 98 ? -6.987 0.017 -10.199 1.00 98.12 98 LEU A CA 1
ATOM 746 C C . LEU A 1 98 ? -8.021 -0.342 -11.275 1.00 98.12 98 LEU A C 1
ATOM 748 O O . LEU A 1 98 ? -9.218 -0.299 -11.000 1.00 98.12 98 LEU A O 1
ATOM 752 N N . LEU A 1 99 ? -7.580 -0.745 -12.470 1.00 97.44 99 LEU A N 1
ATOM 753 C CA . LEU A 1 99 ? -8.470 -1.208 -13.542 1.00 97.44 99 LEU A CA 1
ATOM 754 C C . LEU A 1 99 ? -9.158 -2.533 -13.194 1.00 97.44 99 LEU A C 1
ATOM 756 O O . LEU A 1 99 ? -10.336 -2.716 -13.500 1.00 97.44 99 LEU A O 1
ATOM 760 N N . GLY A 1 100 ? -8.445 -3.455 -12.544 1.00 96.88 100 GLY A N 1
ATOM 761 C CA . GLY A 1 100 ? -9.005 -4.725 -12.089 1.00 96.88 100 GLY A CA 1
ATOM 762 C C . GLY A 1 100 ? -10.126 -4.510 -11.073 1.00 96.88 100 GLY A C 1
ATOM 763 O O . GLY A 1 100 ? -11.202 -5.096 -11.205 1.00 96.88 100 GLY A O 1
ATOM 764 N N . VAL A 1 101 ? -9.918 -3.595 -10.118 1.00 96.62 101 VAL A N 1
ATOM 765 C CA . VAL A 1 101 ? -10.995 -3.117 -9.245 1.00 96.62 101 VAL A CA 1
ATOM 766 C C . VAL A 1 101 ? -12.081 -2.482 -10.102 1.00 96.62 101 VAL A C 1
ATOM 768 O O . VAL A 1 101 ? -13.183 -2.998 -10.118 1.00 96.62 101 VAL A O 1
ATOM 771 N N . GLN A 1 102 ? -11.804 -1.458 -10.906 1.00 94.62 102 GLN A N 1
ATOM 772 C CA . GLN A 1 102 ? -12.812 -0.804 -11.749 1.00 94.62 102 GLN A CA 1
ATOM 773 C C . GLN A 1 102 ? -13.755 -1.793 -12.469 1.00 94.62 102 GLN A C 1
ATOM 775 O O . GLN A 1 102 ? -14.973 -1.625 -12.396 1.00 94.62 102 GLN A O 1
ATOM 780 N N . GLN A 1 103 ? -13.236 -2.841 -13.120 1.00 93.25 103 GLN A N 1
ATOM 781 C CA . GLN A 1 103 ? -14.044 -3.821 -13.866 1.00 93.25 103 GLN A CA 1
ATOM 782 C C . GLN A 1 103 ? -15.151 -4.481 -13.031 1.00 93.25 103 GLN A C 1
ATOM 784 O O . GLN A 1 103 ? -16.224 -4.794 -13.544 1.00 93.25 103 GLN A O 1
ATOM 789 N N . VAL A 1 104 ? -14.918 -4.674 -11.737 1.00 91.44 104 VAL A N 1
ATOM 790 C CA . VAL A 1 104 ? -15.844 -5.360 -10.829 1.00 91.44 104 VAL A CA 1
ATOM 791 C C . VAL A 1 104 ? -16.875 -4.395 -10.205 1.00 91.44 104 VAL A C 1
ATOM 793 O O . VAL A 1 104 ? -17.904 -4.846 -9.683 1.00 91.44 104 VAL A O 1
ATOM 796 N N . TRP A 1 105 ? -16.649 -3.075 -10.271 1.00 85.56 105 TRP A N 1
ATOM 797 C CA . TRP A 1 105 ? -17.547 -2.038 -9.726 1.00 85.56 105 TRP A CA 1
ATOM 798 C C . TRP A 1 105 ? -18.269 -1.239 -10.819 1.00 85.56 105 TRP A C 1
ATOM 800 O O . TRP A 1 105 ? -19.393 -0.804 -10.584 1.00 85.56 105 TRP A O 1
ATOM 810 N N . CYS A 1 106 ? -17.714 -1.129 -12.032 1.00 71.62 106 CYS A N 1
ATOM 811 C CA . CYS A 1 106 ? -18.350 -0.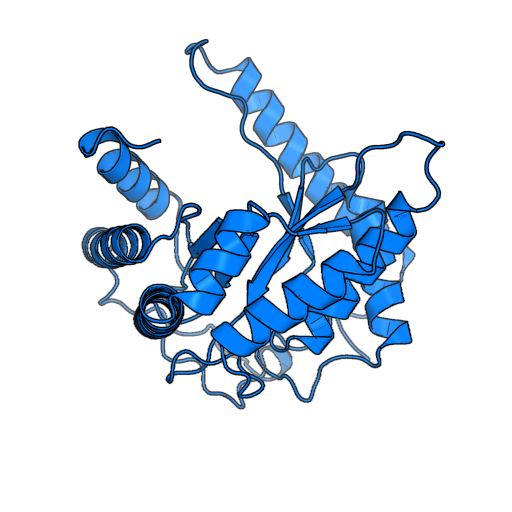469 -13.183 1.00 71.62 106 CYS A CA 1
ATOM 812 C C . CYS A 1 106 ? -19.617 -1.170 -13.709 1.00 71.62 106 CYS A C 1
ATOM 814 O O . CYS A 1 106 ? -20.314 -0.601 -14.543 1.00 71.62 106 CYS A O 1
ATOM 816 N N . GLY A 1 107 ? -19.930 -2.379 -13.235 1.00 59.44 107 GLY A N 1
ATOM 817 C CA . GLY A 1 107 ? -21.157 -3.109 -13.579 1.00 59.44 107 GLY A CA 1
ATOM 818 C C . GLY A 1 107 ? -22.284 -3.004 -12.546 1.00 59.44 107 GLY A C 1
ATOM 819 O O . GLY A 1 107 ? -23.352 -3.569 -12.771 1.00 59.44 107 GLY A O 1
ATOM 820 N N . ASN A 1 108 ? -22.061 -2.329 -11.415 1.00 56.59 108 ASN A N 1
ATOM 821 C CA . ASN A 1 108 ? -23.084 -2.183 -10.385 1.00 56.59 108 ASN A CA 1
ATOM 822 C C . ASN A 1 108 ? -24.045 -1.025 -10.716 1.00 56.59 108 ASN A C 1
ATOM 824 O O . ASN A 1 108 ? -23.678 -0.053 -11.373 1.00 56.59 108 ASN A O 1
ATOM 828 N N . GLU A 1 109 ? -25.289 -1.170 -10.262 1.00 55.69 109 GLU A N 1
ATOM 829 C CA . GLU A 1 109 ? -26.442 -0.291 -10.481 1.00 55.69 109 GLU A CA 1
ATOM 830 C C . GLU A 1 109 ? -26.096 1.211 -10.477 1.00 55.69 109 GLU A C 1
ATOM 832 O O . GLU A 1 109 ? -25.277 1.668 -9.670 1.00 55.69 109 GLU A O 1
ATOM 837 N N . ARG A 1 110 ? -26.746 1.991 -11.363 1.00 52.97 110 ARG A N 1
ATOM 838 C CA . ARG A 1 110 ? -26.643 3.464 -11.394 1.00 52.97 110 ARG A CA 1
ATOM 839 C C . ARG A 1 110 ? -26.761 4.015 -9.966 1.00 52.97 110 ARG A C 1
ATOM 841 O O . ARG A 1 110 ? -27.809 3.868 -9.350 1.00 52.97 110 ARG A O 1
ATOM 848 N N . GLY A 1 111 ? -25.706 4.670 -9.478 1.00 58.53 111 GLY A N 1
ATOM 849 C CA . GLY A 1 111 ? -25.651 5.239 -8.124 1.00 58.53 111 GLY A CA 1
ATOM 850 C C . GLY A 1 111 ? -24.783 4.469 -7.122 1.00 58.53 111 GLY A C 1
ATOM 851 O O . GLY A 1 111 ? -24.668 4.906 -5.981 1.00 58.53 111 GLY A O 1
ATOM 852 N N . SER A 1 112 ? -24.142 3.367 -7.524 1.00 68.69 112 SER A N 1
ATOM 853 C CA . SER A 1 112 ? -23.185 2.658 -6.665 1.00 68.69 112 SER A CA 1
ATOM 854 C C . SER A 1 112 ? -21.946 3.510 -6.375 1.00 68.69 112 SER A C 1
ATOM 856 O O . SER A 1 112 ? -21.330 4.059 -7.289 1.00 68.69 112 SER A O 1
ATOM 858 N N . THR A 1 113 ? -21.563 3.599 -5.100 1.00 81.19 113 THR A N 1
ATOM 859 C CA . THR A 1 113 ? -20.332 4.272 -4.670 1.00 81.19 113 THR A CA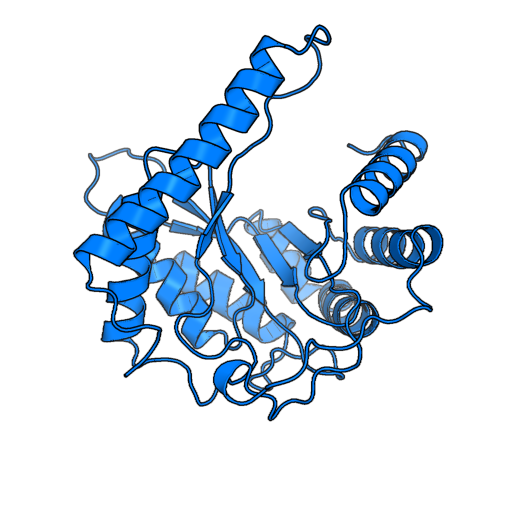 1
ATOM 860 C C . THR A 1 113 ? -19.099 3.554 -5.237 1.00 81.19 113 THR A C 1
ATOM 862 O O . THR A 1 113 ? -19.063 2.317 -5.201 1.00 81.19 113 THR A O 1
ATOM 865 N N . PRO A 1 114 ? -18.084 4.286 -5.740 1.00 89.06 114 PRO A N 1
ATOM 866 C CA . PRO A 1 114 ? -16.818 3.692 -6.165 1.00 89.06 114 PRO A CA 1
ATOM 867 C C . PRO A 1 114 ? -16.168 2.858 -5.055 1.00 89.06 114 PRO A C 1
ATOM 869 O O . PRO A 1 114 ? -16.334 3.150 -3.871 1.00 89.06 114 PRO A O 1
ATOM 872 N N . ALA A 1 115 ? -15.406 1.831 -5.431 1.00 93.94 115 ALA A N 1
ATOM 873 C CA . ALA A 1 115 ? -14.582 1.104 -4.475 1.00 93.94 115 ALA A CA 1
ATOM 874 C C . ALA A 1 115 ? -13.433 1.997 -3.996 1.00 93.94 115 ALA A C 1
ATOM 876 O O . ALA A 1 115 ? -12.716 2.579 -4.808 1.00 93.94 115 ALA A O 1
ATOM 877 N N . SER A 1 116 ? -13.216 2.054 -2.687 1.00 96.44 116 SER A N 1
ATOM 878 C CA . SER A 1 116 ? -12.052 2.713 -2.103 1.00 96.44 116 SER A CA 1
ATOM 879 C C . SER A 1 116 ? -10.800 1.862 -2.307 1.00 96.44 116 SER A C 1
ATOM 881 O O . SER A 1 116 ? -10.764 0.707 -1.877 1.00 96.44 116 SER A O 1
ATOM 883 N N . VAL A 1 117 ? -9.767 2.423 -2.932 1.00 98.44 117 VAL A N 1
ATOM 884 C CA . VAL A 1 117 ? -8.498 1.742 -3.211 1.00 98.44 117 VAL A CA 1
ATOM 885 C C . VAL A 1 117 ? -7.336 2.547 -2.645 1.00 98.44 117 VAL A C 1
ATOM 887 O O . VAL A 1 117 ? -7.217 3.749 -2.860 1.00 98.44 117 VAL A O 1
ATOM 890 N N . MET A 1 118 ? -6.448 1.868 -1.937 1.00 98.75 118 MET A N 1
ATOM 891 C CA . MET A 1 118 ? -5.144 2.377 -1.541 1.00 98.75 118 MET A CA 1
ATOM 892 C C . MET A 1 118 ? -4.069 1.699 -2.385 1.00 98.75 118 MET A C 1
ATOM 894 O O . MET A 1 118 ? -4.167 0.502 -2.652 1.00 98.75 118 MET A O 1
ATOM 898 N N . VAL A 1 119 ? -3.047 2.444 -2.792 1.00 98.81 119 VAL A N 1
ATOM 899 C CA . VAL A 1 119 ? -1.916 1.918 -3.569 1.00 98.81 119 VAL A CA 1
ATOM 900 C C . VAL A 1 119 ? -0.654 2.040 -2.730 1.00 98.81 119 VAL A C 1
ATOM 902 O O . VAL A 1 119 ? -0.326 3.137 -2.298 1.00 98.81 119 VAL A O 1
ATOM 905 N N . SER A 1 120 ? 0.060 0.939 -2.507 1.00 98.75 120 SER A N 1
ATOM 906 C CA . SER A 1 120 ? 1.343 0.922 -1.812 1.00 98.75 120 SER A CA 1
ATOM 907 C C . SER A 1 120 ? 2.465 0.422 -2.710 1.00 98.75 120 SER A C 1
ATOM 909 O O . SER A 1 120 ? 2.379 -0.669 -3.280 1.00 98.75 120 SER A O 1
ATOM 911 N N . PHE A 1 121 ? 3.545 1.195 -2.785 1.00 98.62 121 PHE A N 1
ATOM 912 C CA . PHE A 1 121 ? 4.733 0.846 -3.556 1.00 98.62 121 PHE A CA 1
ATOM 913 C C . PHE A 1 121 ? 5.840 0.272 -2.674 1.00 98.62 121 PHE A C 1
ATOM 915 O O . PHE A 1 121 ? 6.034 0.695 -1.529 1.00 98.62 121 PHE A O 1
ATOM 922 N N . THR A 1 122 ? 6.622 -0.649 -3.239 1.00 96.81 122 THR A N 1
ATOM 923 C CA . THR A 1 122 ? 7.939 -0.991 -2.695 1.00 96.81 122 THR A CA 1
ATOM 924 C C . THR A 1 122 ? 9.024 -0.121 -3.331 1.00 96.81 122 THR A C 1
ATOM 926 O O . THR A 1 122 ? 8.967 0.231 -4.512 1.00 96.81 122 THR A O 1
ATOM 929 N N . LEU A 1 123 ? 10.017 0.248 -2.528 1.00 96.25 123 LEU A N 1
ATOM 930 C CA . LEU A 1 123 ? 11.040 1.228 -2.852 1.00 96.25 123 LEU A CA 1
ATOM 931 C C . LEU A 1 123 ? 12.426 0.590 -2.910 1.00 96.25 123 LEU A C 1
ATOM 933 O O . LEU A 1 123 ? 12.735 -0.344 -2.162 1.00 96.25 123 LEU A O 1
ATOM 937 N N . ASN A 1 124 ? 13.285 1.141 -3.762 1.00 94.12 124 ASN A N 1
ATOM 938 C CA . ASN A 1 124 ? 14.721 0.889 -3.727 1.00 94.12 124 ASN A CA 1
ATOM 939 C C . ASN A 1 124 ? 15.410 1.727 -2.630 1.00 94.12 124 ASN A C 1
ATOM 941 O O . ASN A 1 124 ? 14.801 2.562 -1.957 1.00 94.12 124 ASN A O 1
ATOM 945 N N . SER A 1 125 ? 16.719 1.532 -2.456 1.00 91.12 125 SER A N 1
ATOM 946 C CA . SER A 1 125 ? 17.515 2.212 -1.416 1.00 91.12 125 SER A CA 1
ATOM 947 C C . SER A 1 125 ? 17.557 3.747 -1.537 1.00 91.12 125 SER A C 1
ATOM 949 O O . SER A 1 125 ? 17.890 4.442 -0.568 1.00 91.12 125 SER A O 1
ATOM 951 N N . GLN A 1 126 ? 17.206 4.295 -2.704 1.00 94.00 126 GLN A N 1
ATOM 952 C CA . GLN A 1 126 ? 17.146 5.734 -2.957 1.00 94.00 126 GLN A CA 1
ATOM 953 C C . GLN A 1 126 ? 15.781 6.348 -2.631 1.00 94.00 126 GLN A C 1
ATOM 955 O O . GLN A 1 126 ? 15.646 7.562 -2.709 1.00 94.00 126 GLN A O 1
ATOM 960 N N . GLY A 1 127 ? 14.792 5.546 -2.219 1.00 96.00 127 GLY A N 1
ATOM 961 C CA . GLY A 1 127 ? 13.431 6.026 -1.965 1.00 96.00 127 GLY A CA 1
ATOM 962 C C . GLY A 1 127 ? 12.595 6.201 -3.235 1.00 96.00 127 GLY A C 1
ATOM 963 O O . GLY A 1 127 ? 11.559 6.851 -3.190 1.00 96.00 127 GLY A O 1
ATOM 964 N N . ARG A 1 128 ? 13.026 5.622 -4.361 1.00 97.62 128 ARG A N 1
ATOM 965 C CA . ARG A 1 128 ? 12.248 5.558 -5.609 1.00 97.62 128 ARG A CA 1
ATOM 966 C C . ARG A 1 128 ? 11.492 4.244 -5.684 1.00 97.62 128 ARG A C 1
ATOM 968 O O . ARG A 1 128 ? 11.923 3.265 -5.073 1.00 97.62 128 ARG A O 1
ATOM 975 N N . ILE A 1 129 ? 10.413 4.202 -6.461 1.00 97.81 129 ILE A N 1
ATOM 976 C CA . ILE A 1 129 ? 9.729 2.942 -6.792 1.00 97.81 129 ILE A CA 1
ATOM 977 C C . ILE A 1 129 ? 10.754 2.001 -7.453 1.00 97.81 129 ILE A C 1
ATOM 979 O O . ILE A 1 129 ? 11.701 2.473 -8.085 1.00 97.81 129 ILE A O 1
ATOM 983 N N . ARG A 1 130 ? 10.641 0.679 -7.268 1.00 94.88 130 ARG A N 1
ATOM 984 C CA . ARG A 1 130 ? 11.655 -0.294 -7.744 1.00 94.88 130 ARG A CA 1
ATOM 985 C C . AR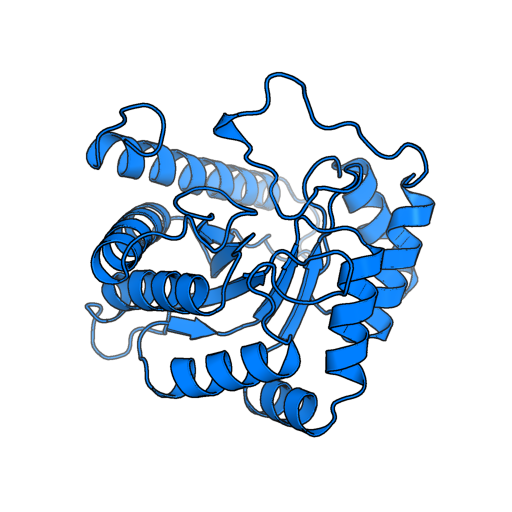G A 1 130 ? 11.946 -0.220 -9.249 1.00 94.88 130 ARG A C 1
ATOM 987 O O . ARG A 1 130 ? 13.080 -0.445 -9.651 1.00 94.88 130 ARG A O 1
ATOM 994 N N . SER A 1 131 ? 10.970 0.173 -10.055 1.00 94.94 131 SER A N 1
ATOM 995 C CA . SER A 1 131 ? 11.086 0.558 -11.474 1.00 94.94 131 SER A CA 1
ATOM 996 C C . SER A 1 131 ? 11.997 1.764 -11.771 1.00 94.94 131 SER A C 1
ATOM 998 O O . SER A 1 131 ? 12.301 2.031 -12.930 1.00 94.94 131 SER A O 1
ATOM 1000 N N . GLY A 1 132 ? 12.408 2.523 -10.752 1.00 96.44 132 GLY A N 1
ATOM 1001 C CA . GLY A 1 132 ? 13.154 3.780 -10.860 1.00 96.44 132 GLY A CA 1
ATOM 1002 C C . GLY A 1 132 ? 12.280 5.041 -10.858 1.00 96.44 132 GLY A C 1
ATOM 1003 O O . GLY A 1 132 ? 12.816 6.153 -10.776 1.00 96.44 132 GLY A O 1
ATOM 1004 N N . GLU A 1 133 ? 10.954 4.888 -10.908 1.00 98.06 133 GLU A N 1
ATOM 1005 C CA . GLU A 1 133 ? 10.001 6.001 -10.947 1.00 98.06 133 GLU A CA 1
ATOM 1006 C C . GLU A 1 133 ? 10.114 6.879 -9.687 1.00 98.06 133 GLU A C 1
ATOM 1008 O O . GLU A 1 133 ? 10.291 6.402 -8.559 1.00 98.06 133 GLU A O 1
ATOM 1013 N N . ASN A 1 134 ? 10.038 8.195 -9.893 1.00 98.12 134 ASN A N 1
ATOM 1014 C CA . ASN A 1 134 ? 10.001 9.177 -8.819 1.00 98.12 134 ASN A CA 1
ATOM 1015 C C . ASN A 1 134 ? 8.640 9.150 -8.107 1.00 98.12 134 ASN A C 1
ATOM 1017 O O . ASN A 1 134 ? 7.609 9.013 -8.761 1.00 98.12 134 ASN A O 1
ATOM 1021 N N . VAL A 1 135 ? 8.620 9.321 -6.784 1.00 98.44 135 VAL A N 1
ATOM 1022 C CA . VAL A 1 135 ? 7.379 9.217 -5.999 1.00 98.44 135 VAL A CA 1
ATOM 1023 C C . VAL A 1 135 ? 6.407 10.377 -6.230 1.00 98.44 135 VAL A C 1
ATOM 1025 O O . VAL A 1 135 ? 5.197 10.154 -6.208 1.00 98.44 135 VAL A O 1
ATOM 1028 N N . CYS A 1 136 ? 6.896 11.588 -6.516 1.00 98.56 136 CYS A N 1
ATOM 1029 C CA . CYS A 1 136 ? 6.045 12.736 -6.833 1.00 98.56 136 CYS A CA 1
ATOM 1030 C C . CYS A 1 136 ? 5.439 12.616 -8.236 1.00 98.56 136 CYS A C 1
ATOM 1032 O O . CYS A 1 136 ? 4.246 12.867 -8.416 1.00 98.56 136 CYS A O 1
ATOM 1034 N N . ASP A 1 137 ? 6.236 12.187 -9.221 1.00 98.50 137 ASP A N 1
ATOM 1035 C CA . ASP A 1 137 ? 5.736 11.903 -10.573 1.00 98.50 137 ASP A CA 1
ATOM 1036 C C . ASP A 1 137 ? 4.693 10.781 -10.553 1.00 98.50 137 ASP A C 1
ATOM 1038 O O . ASP A 1 137 ? 3.602 10.950 -11.093 1.00 98.50 137 ASP A O 1
ATOM 1042 N N . ALA A 1 138 ? 4.984 9.682 -9.852 1.00 98.44 138 ALA A N 1
ATOM 1043 C CA . ALA A 1 138 ? 4.063 8.563 -9.688 1.00 98.44 138 ALA A CA 1
ATOM 1044 C C . ALA A 1 138 ? 2.744 8.984 -9.026 1.00 98.44 138 ALA A C 1
ATOM 1046 O O . ALA A 1 138 ? 1.669 8.581 -9.473 1.00 98.44 138 ALA A O 1
ATOM 1047 N N . ALA A 1 139 ? 2.805 9.817 -7.982 1.00 98.56 139 ALA A N 1
ATOM 1048 C CA . ALA A 1 139 ? 1.613 10.331 -7.321 1.00 98.56 139 ALA A CA 1
ATOM 1049 C C . ALA A 1 139 ? 0.746 11.159 -8.277 1.00 98.56 139 ALA A C 1
ATOM 1051 O O . ALA A 1 139 ? -0.455 10.910 -8.378 1.00 98.56 139 ALA A O 1
ATOM 1052 N N . ARG A 1 140 ? 1.346 12.094 -9.024 1.00 98.38 140 ARG A N 1
ATOM 1053 C CA . ARG A 1 140 ? 0.632 12.896 -10.030 1.00 98.38 140 ARG A CA 1
ATOM 1054 C C . ARG A 1 140 ? 0.024 12.027 -11.128 1.00 98.38 140 ARG A C 1
ATOM 1056 O O . ARG A 1 140 ? -1.154 12.171 -11.437 1.00 98.38 140 ARG A O 1
ATOM 1063 N N . GLU A 1 141 ? 0.785 11.068 -11.642 1.00 98.44 141 GLU A N 1
ATOM 1064 C CA . GLU A 1 141 ? 0.318 10.150 -12.678 1.00 98.44 141 GLU A CA 1
ATOM 1065 C C . GLU A 1 141 ? -0.872 9.298 -12.211 1.00 98.44 141 GLU A C 1
ATOM 1067 O O . GLU A 1 141 ? -1.820 9.089 -12.969 1.00 98.44 141 GLU A O 1
ATOM 1072 N N . LEU A 1 142 ? -0.867 8.832 -10.957 1.00 98.38 142 LEU A N 1
ATOM 1073 C CA . LEU A 1 142 ? -2.006 8.122 -10.377 1.00 98.38 142 LEU A CA 1
ATOM 1074 C C . LEU A 1 142 ? -3.223 9.031 -10.173 1.00 98.38 142 LEU A C 1
ATOM 1076 O O . LEU A 1 142 ? -4.349 8.587 -10.405 1.00 98.38 142 LEU A O 1
ATOM 1080 N N . LEU A 1 143 ? -3.035 10.289 -9.764 1.00 98.06 143 LEU A N 1
ATOM 1081 C CA . LEU A 1 143 ? -4.130 11.259 -9.636 1.00 98.06 143 LEU A CA 1
ATOM 1082 C C . LEU A 1 143 ? -4.795 11.552 -10.988 1.00 98.06 143 LEU A C 1
ATOM 1084 O O . LEU A 1 143 ? -6.027 11.564 -11.078 1.00 98.06 143 LEU A O 1
ATOM 1088 N N . ASP A 1 144 ? -3.992 11.738 -12.036 1.00 97.56 144 ASP A N 1
ATOM 1089 C CA . ASP A 1 144 ? -4.474 11.969 -13.399 1.00 97.56 144 ASP A CA 1
ATOM 1090 C C . ASP A 1 144 ? -5.183 10.730 -13.947 1.00 97.56 144 ASP A C 1
ATOM 1092 O O . ASP A 1 144 ? -6.302 10.810 -14.456 1.00 97.56 144 ASP A O 1
ATOM 1096 N N . PHE A 1 145 ? -4.573 9.555 -13.775 1.00 97.81 145 PHE A N 1
ATOM 1097 C CA . PHE A 1 145 ? -5.159 8.289 -14.199 1.00 97.81 145 PHE A CA 1
ATOM 1098 C C . PHE A 1 145 ? -6.503 8.023 -13.513 1.00 97.81 145 PHE A C 1
ATOM 1100 O O . PHE A 1 145 ? -7.488 7.681 -14.169 1.00 97.81 145 PHE A O 1
ATOM 1107 N N . THR A 1 146 ? -6.568 8.228 -12.197 1.00 96.00 146 THR A N 1
ATOM 1108 C CA . THR A 1 146 ? -7.784 7.973 -11.411 1.00 96.00 146 THR A CA 1
ATOM 1109 C C . THR A 1 146 ? -8.881 9.004 -11.663 1.00 96.00 146 THR A C 1
ATOM 1111 O O . THR A 1 146 ? -10.052 8.691 -11.480 1.00 96.00 146 THR A O 1
ATOM 1114 N N . ALA A 1 147 ? -8.540 10.199 -12.165 1.00 93.06 147 ALA A N 1
ATOM 1115 C CA . ALA A 1 147 ? -9.524 11.164 -12.662 1.00 93.06 147 ALA A CA 1
ATOM 1116 C C . ALA A 1 147 ? -10.293 10.646 -13.891 1.00 93.06 147 ALA A C 1
ATOM 1118 O O . ALA A 1 147 ? -11.431 11.052 -14.120 1.00 93.06 147 ALA A O 1
ATOM 1119 N N . GLY A 1 148 ? -9.656 9.790 -14.698 1.00 90.88 148 GLY A N 1
ATOM 1120 C CA . GLY A 1 148 ? -10.198 9.278 -15.957 1.00 90.88 148 GLY A CA 1
ATOM 1121 C C . GLY A 1 148 ? -10.962 7.958 -15.844 1.00 90.88 148 GLY A C 1
ATOM 1122 O O . GLY A 1 148 ? -11.560 7.527 -16.831 1.00 90.88 148 GLY A O 1
ATOM 1123 N N . ILE A 1 149 ? -10.959 7.310 -14.676 1.00 90.88 149 ILE A N 1
ATOM 1124 C CA . ILE A 1 149 ? -11.673 6.047 -14.452 1.00 90.88 149 ILE A CA 1
ATOM 1125 C C . ILE A 1 149 ? -12.850 6.237 -13.495 1.00 90.88 149 ILE A C 1
ATOM 1127 O O . ILE A 1 149 ? -12.896 7.163 -12.692 1.00 90.88 149 ILE A O 1
ATOM 1131 N N . SER A 1 150 ? -13.825 5.337 -13.588 1.00 87.62 150 SER A N 1
ATOM 1132 C CA . SER A 1 150 ? -14.960 5.270 -12.661 1.00 87.62 150 SER A CA 1
ATOM 1133 C C . SER A 1 150 ? -14.903 3.969 -11.866 1.00 87.62 150 SER A C 1
ATOM 1135 O O . SER A 1 150 ? -14.124 3.080 -12.185 1.00 87.62 150 SER A O 1
ATOM 1137 N N . GLY A 1 151 ? -15.695 3.846 -10.801 1.00 87.88 151 GLY A N 1
ATOM 1138 C CA . GLY A 1 151 ? -15.805 2.596 -10.038 1.00 87.88 151 GLY A CA 1
ATOM 1139 C C . GLY A 1 151 ? -14.635 2.281 -9.094 1.00 87.88 151 GLY A C 1
ATOM 1140 O O . GLY A 1 151 ? -14.815 1.443 -8.217 1.00 87.88 151 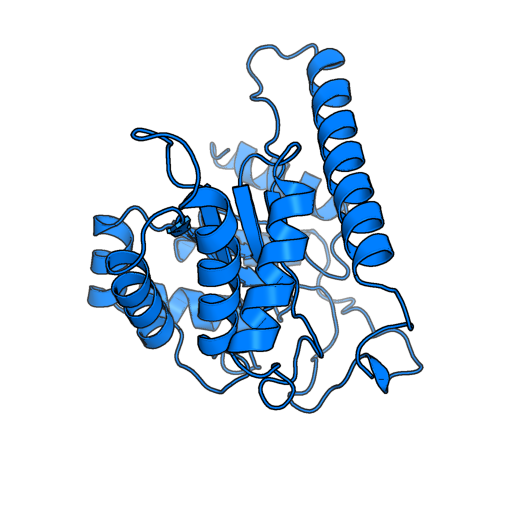GLY A O 1
ATOM 1141 N N . ALA A 1 152 ? -13.499 2.974 -9.198 1.00 93.38 152 ALA A N 1
ATOM 1142 C CA . ALA A 1 152 ? -12.386 2.906 -8.252 1.00 93.38 152 ALA A CA 1
ATOM 1143 C C . ALA A 1 152 ? -11.920 4.321 -7.874 1.00 93.38 152 ALA A C 1
ATOM 1145 O O . ALA A 1 152 ? -11.640 5.139 -8.747 1.00 93.38 152 ALA A O 1
ATOM 1146 N N . GLU A 1 153 ? -11.838 4.602 -6.577 1.00 95.06 153 GLU A N 1
ATOM 1147 C CA . GLU A 1 153 ? -11.374 5.872 -6.018 1.00 95.06 153 GLU A CA 1
ATOM 1148 C C . GLU A 1 153 ? -10.056 5.649 -5.276 1.00 95.06 153 GLU A C 1
ATOM 1150 O O . GLU A 1 153 ? -9.980 4.825 -4.361 1.00 95.06 153 GLU A O 1
ATOM 1155 N N . LEU A 1 154 ? -9.019 6.399 -5.647 1.00 98.00 154 LEU A N 1
ATOM 1156 C CA . LEU A 1 154 ? -7.752 6.391 -4.925 1.00 98.00 154 LEU A CA 1
ATOM 1157 C C . LEU A 1 154 ? -7.904 7.163 -3.612 1.00 98.00 154 LEU A C 1
ATOM 1159 O O . LEU A 1 154 ? -8.138 8.364 -3.630 1.00 98.00 154 LEU A O 1
ATOM 1163 N N . GLN A 1 155 ? -7.740 6.482 -2.479 1.00 98.19 155 GLN A N 1
ATOM 1164 C CA . GLN A 1 155 ? -7.831 7.093 -1.149 1.00 98.19 155 GLN A CA 1
ATOM 1165 C C . GLN A 1 155 ? -6.478 7.393 -0.520 1.00 98.19 155 GLN A C 1
ATOM 1167 O O . GLN A 1 155 ? -6.369 8.312 0.293 1.00 98.19 155 GLN A O 1
ATOM 1172 N N . ALA A 1 156 ? -5.452 6.612 -0.853 1.00 98.69 156 ALA A N 1
ATOM 1173 C CA . ALA A 1 156 ? -4.123 6.824 -0.308 1.00 98.69 156 ALA A CA 1
ATOM 1174 C C . ALA A 1 156 ? -3.025 6.251 -1.199 1.00 98.69 156 ALA A C 1
ATOM 1176 O O . ALA A 1 156 ? -3.227 5.246 -1.887 1.00 98.69 156 ALA A O 1
ATOM 1177 N N . ILE A 1 157 ? -1.852 6.875 -1.106 1.00 98.81 157 ILE A N 1
ATOM 1178 C CA . ILE A 1 157 ? -0.586 6.355 -1.615 1.00 98.81 157 ILE A CA 1
ATOM 1179 C C . ILE A 1 157 ? 0.292 6.007 -0.414 1.00 98.81 157 ILE A C 1
ATOM 1181 O O . ILE A 1 157 ? 0.515 6.833 0.469 1.00 98.81 157 ILE A O 1
ATOM 1185 N N . LEU A 1 158 ? 0.773 4.771 -0.364 1.00 98.81 158 LEU A N 1
ATOM 1186 C CA . LEU A 1 158 ? 1.572 4.250 0.732 1.00 98.81 158 LEU A CA 1
ATOM 1187 C C . LEU A 1 158 ? 2.912 3.707 0.236 1.00 98.81 158 LEU A C 1
ATOM 1189 O O . LEU A 1 158 ? 3.132 3.494 -0.959 1.00 98.81 158 LEU A O 1
ATOM 1193 N N . PHE A 1 159 ? 3.805 3.453 1.186 1.00 98.62 159 PHE A N 1
ATOM 1194 C CA . PHE A 1 159 ? 5.063 2.768 0.934 1.00 98.62 159 PHE A CA 1
ATOM 1195 C C . PHE A 1 159 ? 5.251 1.617 1.912 1.00 98.62 159 PHE A C 1
ATOM 1197 O O . PHE A 1 159 ? 5.151 1.795 3.131 1.00 98.62 159 PHE A O 1
ATOM 1204 N N . ASN A 1 160 ? 5.546 0.430 1.390 1.00 97.88 160 ASN A N 1
ATOM 1205 C CA . ASN A 1 160 ? 5.650 -0.770 2.206 1.00 97.88 160 ASN A CA 1
ATOM 1206 C C . ASN A 1 160 ? 6.719 -1.739 1.724 1.00 97.88 160 ASN A C 1
ATOM 1208 O O . ASN A 1 160 ? 7.360 -1.542 0.691 1.00 97.88 160 ASN A O 1
ATOM 1212 N N . CYS A 1 161 ? 6.946 -2.776 2.533 1.00 94.12 161 CYS A N 1
ATOM 1213 C CA . CYS A 1 161 ? 7.908 -3.843 2.257 1.00 94.12 161 CYS A CA 1
ATOM 1214 C C . CYS A 1 161 ? 9.287 -3.321 1.811 1.00 94.12 161 CYS A C 1
ATOM 1216 O O . CYS A 1 161 ? 9.955 -3.888 0.947 1.00 94.12 161 CYS A O 1
ATOM 1218 N N . SER A 1 162 ? 9.680 -2.198 2.403 1.00 93.81 162 SER A N 1
ATOM 1219 C CA . SER A 1 162 ? 10.894 -1.447 2.114 1.00 93.81 162 SER A CA 1
ATOM 1220 C C . SER A 1 162 ? 11.580 -1.112 3.427 1.00 93.81 162 SER A C 1
ATOM 1222 O O . SER A 1 162 ? 10.968 -1.200 4.496 1.00 93.81 162 SER A O 1
ATOM 1224 N N . GLN A 1 163 ? 12.839 -0.695 3.345 1.00 93.00 163 GLN A N 1
ATOM 1225 C CA . GLN A 1 163 ? 13.557 -0.225 4.522 1.00 93.00 163 GLN A CA 1
ATOM 1226 C C . GLN A 1 163 ? 12.904 1.052 5.072 1.00 93.00 163 GLN A C 1
ATOM 1228 O O . GLN A 1 163 ? 12.544 1.926 4.272 1.00 93.00 163 GLN A O 1
ATOM 1233 N N . PRO A 1 164 ? 12.802 1.212 6.406 1.00 95.00 164 PRO A N 1
ATOM 1234 C CA . PRO A 1 164 ? 12.281 2.432 7.015 1.00 95.00 164 PRO A CA 1
ATOM 1235 C C . PRO A 1 164 ? 12.945 3.710 6.487 1.00 95.00 164 PRO A C 1
ATOM 1237 O O . PRO A 1 164 ? 12.273 4.707 6.235 1.00 95.00 164 PRO A O 1
ATOM 1240 N N . GLU A 1 165 ? 14.256 3.658 6.248 1.00 95.31 165 GLU A N 1
ATOM 1241 C CA . GLU A 1 165 ? 15.054 4.771 5.742 1.00 95.31 165 GLU A CA 1
ATOM 1242 C C . GLU A 1 165 ? 14.679 5.168 4.303 1.00 95.31 165 GLU A C 1
ATOM 1244 O O . GLU A 1 165 ? 14.629 6.358 3.990 1.00 95.31 165 GLU A O 1
ATOM 1249 N N . ALA A 1 166 ? 14.392 4.195 3.431 1.00 96.69 166 ALA A N 1
ATOM 1250 C CA . ALA A 1 166 ? 13.948 4.455 2.060 1.00 96.69 166 ALA A CA 1
ATOM 1251 C C . ALA A 1 166 ? 12.561 5.111 2.043 1.00 96.69 166 ALA A C 1
ATOM 1253 O O . ALA A 1 166 ? 12.337 6.065 1.301 1.00 96.69 166 ALA A O 1
ATOM 1254 N N . ILE A 1 167 ? 11.665 4.660 2.925 1.00 98.38 167 ILE A N 1
ATOM 1255 C CA . ILE A 1 167 ? 10.342 5.266 3.106 1.00 98.38 167 ILE A CA 1
ATOM 1256 C C . ILE A 1 167 ? 10.469 6.707 3.618 1.00 98.38 167 ILE A C 1
ATOM 1258 O O . ILE A 1 167 ? 9.793 7.594 3.104 1.00 98.38 167 ILE A O 1
ATOM 1262 N N . CYS A 1 168 ? 11.385 6.986 4.553 1.00 98.19 168 CYS A N 1
ATOM 1263 C CA . CYS A 1 168 ? 11.649 8.361 4.990 1.00 98.19 168 CYS A CA 1
ATOM 1264 C C . CYS A 1 168 ? 12.135 9.269 3.854 1.00 98.19 168 CYS A C 1
ATOM 1266 O O . CYS A 1 168 ? 11.830 10.458 3.865 1.00 98.19 168 CYS A O 1
ATOM 1268 N N . LYS A 1 169 ? 12.921 8.749 2.902 1.00 98.44 169 LYS A N 1
ATOM 1269 C CA . LYS A 1 169 ? 13.346 9.521 1.722 1.00 98.44 169 LYS A CA 1
ATOM 1270 C C . LYS A 1 169 ? 12.149 9.849 0.828 1.00 98.44 169 LYS A C 1
ATOM 1272 O O . LYS A 1 169 ? 11.952 11.019 0.527 1.00 98.44 169 LYS A O 1
ATOM 1277 N N . ALA A 1 170 ? 11.330 8.849 0.497 1.00 98.62 170 ALA A N 1
ATOM 1278 C CA . ALA A 1 170 ? 10.134 9.017 -0.331 1.00 98.62 170 ALA A CA 1
ATOM 1279 C C . ALA A 1 170 ? 9.124 10.004 0.275 1.00 98.62 170 ALA A C 1
ATOM 1281 O O . ALA A 1 170 ? 8.666 10.925 -0.396 1.00 98.62 170 ALA A O 1
ATOM 1282 N N . LEU A 1 171 ? 8.804 9.847 1.563 1.00 98.75 171 LEU A N 1
ATOM 1283 C CA . LEU A 1 171 ? 7.879 10.751 2.247 1.00 98.75 171 LEU A CA 1
ATOM 1284 C C . LEU A 1 171 ? 8.431 12.174 2.342 1.00 98.75 171 LEU A C 1
ATOM 1286 O O . LEU A 1 171 ? 7.664 13.116 2.205 1.00 98.75 171 LEU A O 1
ATOM 1290 N N . ARG A 1 172 ? 9.745 12.347 2.540 1.00 98.62 172 ARG A N 1
ATOM 1291 C CA . ARG A 1 172 ? 10.368 13.678 2.540 1.00 98.62 172 ARG A CA 1
ATOM 1292 C C . ARG A 1 172 ? 10.274 14.343 1.173 1.00 98.62 172 ARG A C 1
ATOM 1294 O O . ARG A 1 172 ? 9.932 15.511 1.103 1.00 98.62 172 ARG A O 1
ATOM 1301 N N . GLU A 1 173 ? 10.511 13.594 0.105 1.00 98.31 173 GLU A N 1
ATOM 1302 C CA . GLU A 1 173 ? 10.376 14.117 -1.253 1.00 98.31 173 GLU A CA 1
ATOM 1303 C C . GLU A 1 173 ? 8.940 14.586 -1.553 1.00 98.31 173 GLU A C 1
ATOM 1305 O O . GLU A 1 173 ? 8.749 15.687 -2.063 1.00 98.31 173 GLU A O 1
ATOM 1310 N N . LEU A 1 174 ? 7.927 13.815 -1.141 1.00 98.44 174 LEU A N 1
ATOM 1311 C CA . LEU A 1 174 ? 6.518 14.225 -1.231 1.00 98.44 174 LEU A CA 1
ATOM 1312 C C . LEU A 1 174 ? 6.165 15.405 -0.316 1.00 98.44 174 LEU A C 1
ATOM 1314 O O . LEU A 1 174 ? 5.311 16.218 -0.662 1.00 98.44 174 LEU A O 1
ATOM 1318 N N . HIS A 1 175 ? 6.782 15.478 0.863 1.00 98.19 175 HIS A N 1
ATOM 1319 C CA . HIS A 1 175 ? 6.578 16.563 1.819 1.00 98.19 175 HIS A CA 1
ATOM 1320 C C . HIS A 1 175 ? 7.114 17.897 1.283 1.00 98.19 175 HIS A C 1
ATOM 1322 O O . HIS A 1 175 ? 6.427 18.918 1.385 1.00 98.19 175 HIS A O 1
ATOM 1328 N N . ASP A 1 176 ? 8.313 17.867 0.694 1.00 98.25 176 ASP A N 1
ATOM 1329 C CA . ASP A 1 176 ? 9.028 19.038 0.181 1.00 98.25 176 ASP A CA 1
ATOM 1330 C C . ASP A 1 176 ? 8.451 19.535 -1.166 1.00 98.25 176 ASP A C 1
ATOM 1332 O O . ASP A 1 176 ? 8.562 20.720 -1.487 1.00 98.25 176 ASP A O 1
ATOM 1336 N N . ASP A 1 177 ? 7.788 18.670 -1.946 1.00 98.25 177 ASP A N 1
ATOM 1337 C CA . ASP A 1 177 ? 7.125 19.040 -3.205 1.00 98.25 177 ASP A CA 1
ATOM 1338 C C . ASP A 1 177 ? 5.706 19.600 -2.972 1.00 98.25 177 ASP A C 1
ATOM 1340 O O . ASP A 1 177 ? 4.693 18.892 -2.980 1.00 98.25 177 ASP A O 1
ATOM 1344 N N . GLU A 1 178 ? 5.617 20.920 -2.778 1.00 97.62 178 GLU A N 1
ATOM 1345 C CA . GLU A 1 178 ? 4.356 21.619 -2.487 1.00 97.62 178 GLU A CA 1
ATOM 1346 C C . GLU A 1 178 ? 3.264 21.381 -3.543 1.00 97.62 178 GLU A C 1
ATOM 1348 O O . GLU A 1 178 ? 2.084 21.261 -3.199 1.00 97.62 178 GLU A O 1
ATOM 1353 N N . HIS A 1 179 ? 3.642 21.268 -4.817 1.00 97.75 179 HIS A N 1
ATOM 1354 C CA . HIS A 1 179 ? 2.703 21.050 -5.915 1.00 97.75 179 HIS A CA 1
ATOM 1355 C C . HIS A 1 179 ? 2.018 19.677 -5.826 1.00 97.75 179 HIS A C 1
ATOM 1357 O O . HIS A 1 179 ? 0.788 19.576 -5.911 1.00 97.75 179 HIS A O 1
ATOM 1363 N N . THR A 1 180 ? 2.792 18.613 -5.610 1.00 97.88 180 THR A N 1
ATOM 1364 C CA . THR A 1 180 ? 2.264 17.253 -5.458 1.00 97.88 180 THR A CA 1
ATOM 1365 C C . THR A 1 180 ? 1.449 17.142 -4.176 1.00 97.88 180 THR A C 1
ATOM 1367 O O . THR A 1 180 ? 0.332 16.625 -4.212 1.00 97.88 180 THR A O 1
ATOM 1370 N N . ARG A 1 181 ? 1.925 17.715 -3.063 1.00 97.25 181 ARG A N 1
ATOM 1371 C CA . ARG A 1 181 ? 1.168 17.758 -1.802 1.00 97.25 181 ARG A CA 1
ATOM 1372 C C . ARG A 1 181 ? -0.167 18.494 -1.950 1.00 97.25 181 ARG A C 1
ATOM 1374 O O . ARG A 1 181 ? -1.192 18.017 -1.467 1.00 97.25 181 ARG A O 1
ATOM 1381 N N . GLY A 1 182 ? -0.181 19.633 -2.643 1.00 97.81 182 GLY A N 1
ATOM 1382 C CA . GLY A 1 182 ? -1.404 20.375 -2.958 1.00 97.81 182 GLY A CA 1
ATOM 1383 C C . GLY A 1 182 ? -2.383 19.553 -3.799 1.00 97.81 182 GLY A C 1
ATOM 1384 O O . GLY A 1 182 ? -3.576 19.508 -3.492 1.00 97.81 182 GLY A O 1
ATOM 1385 N N . SER A 1 183 ? -1.870 18.837 -4.803 1.00 97.75 183 SER A N 1
ATOM 1386 C CA . SER A 1 183 ? -2.665 17.958 -5.668 1.00 97.75 183 SER A CA 1
ATOM 1387 C C . SER A 1 183 ? -3.304 16.809 -4.882 1.00 97.75 183 SER A C 1
ATOM 1389 O O . SER A 1 183 ? -4.517 16.612 -4.976 1.00 97.75 183 SER A O 1
ATOM 1391 N N . LEU A 1 184 ? -2.526 16.117 -4.042 1.00 98.12 184 LEU A N 1
ATOM 1392 C CA . LEU A 1 184 ? -3.010 15.052 -3.154 1.00 98.12 184 LEU A CA 1
ATOM 1393 C C . LEU A 1 184 ? -4.117 15.560 -2.220 1.00 98.12 184 LEU A C 1
ATOM 1395 O O . LEU A 1 184 ? -5.215 15.001 -2.203 1.00 98.12 184 LEU A O 1
ATOM 1399 N N . ASN A 1 185 ? -3.875 16.680 -1.531 1.00 97.25 185 ASN A N 1
ATOM 1400 C CA . ASN A 1 185 ? -4.840 17.286 -0.611 1.00 97.25 185 ASN A CA 1
ATOM 1401 C C . ASN A 1 185 ? -6.141 17.696 -1.311 1.00 97.25 185 ASN A C 1
ATOM 1403 O O . ASN A 1 185 ? -7.225 17.427 -0.798 1.00 97.25 185 ASN A O 1
ATOM 1407 N N . SER A 1 186 ? -6.054 18.311 -2.497 1.00 97.19 186 SER A N 1
ATOM 1408 C CA . SER A 1 186 ? -7.234 18.739 -3.266 1.00 97.19 186 SER A CA 1
ATOM 1409 C C . SER A 1 186 ? -8.133 17.573 -3.689 1.00 97.19 186 SER A C 1
ATOM 1411 O O . SER A 1 186 ? -9.330 17.755 -3.907 1.00 97.19 186 SER A O 1
ATOM 1413 N N . ARG A 1 187 ? -7.557 16.370 -3.780 1.00 95.88 187 ARG A N 1
ATOM 1414 C CA . ARG A 1 187 ? -8.238 15.126 -4.147 1.00 95.88 187 ARG A CA 1
ATOM 1415 C C . ARG A 1 187 ? -8.534 14.237 -2.938 1.00 95.88 187 ARG A C 1
ATOM 1417 O O . ARG A 1 187 ? -9.064 13.149 -3.120 1.00 95.88 187 ARG A O 1
ATOM 1424 N N . GLY A 1 188 ? -8.206 14.685 -1.722 1.00 97.12 188 GLY A N 1
ATOM 1425 C CA . GLY A 1 188 ? -8.402 13.919 -0.489 1.00 97.12 188 GLY A CA 1
ATOM 1426 C C . GLY A 1 188 ? -7.558 12.642 -0.402 1.00 97.12 188 GLY A C 1
ATOM 1427 O O . GLY A 1 188 ? -7.910 11.742 0.364 1.00 97.12 188 GLY A O 1
ATOM 1428 N N . VAL A 1 189 ? -6.474 12.549 -1.180 1.00 98.38 189 VAL A N 1
ATOM 1429 C CA . VAL A 1 189 ? -5.580 11.386 -1.204 1.00 98.38 189 VAL A CA 1
ATOM 1430 C C . VAL A 1 189 ? -4.541 11.524 -0.104 1.00 98.38 189 VAL A C 1
ATOM 1432 O O . VAL A 1 189 ? -3.788 12.492 -0.060 1.00 98.38 189 VAL A O 1
ATOM 1435 N N . ARG A 1 190 ? -4.501 10.530 0.777 1.00 98.50 190 ARG A N 1
ATOM 1436 C CA . ARG A 1 190 ? -3.660 10.520 1.978 1.00 98.50 190 ARG A CA 1
ATOM 1437 C C . ARG A 1 190 ? -2.344 9.796 1.736 1.00 98.50 190 ARG A C 1
ATOM 1439 O O . ARG A 1 190 ? -2.197 9.066 0.754 1.00 98.50 190 ARG A O 1
ATOM 1446 N N . LEU A 1 191 ? -1.406 9.943 2.665 1.00 98.75 191 LEU A N 1
ATOM 1447 C CA . LEU A 1 191 ? -0.134 9.223 2.635 1.00 98.75 191 LEU A CA 1
ATOM 1448 C C . LEU A 1 191 ? -0.066 8.136 3.709 1.00 98.75 191 LEU A C 1
ATOM 1450 O O . LEU A 1 191 ? -0.723 8.220 4.748 1.00 98.75 191 LEU A O 1
ATOM 1454 N N . GLY A 1 192 ? 0.757 7.114 3.484 1.00 98.44 192 GLY A N 1
ATOM 1455 C CA . GLY A 1 192 ? 0.985 6.072 4.480 1.00 98.44 192 GLY A CA 1
ATOM 1456 C C . GLY A 1 192 ? 2.303 5.322 4.346 1.00 98.44 192 GLY A C 1
ATOM 1457 O O . GLY A 1 192 ? 2.998 5.403 3.336 1.00 98.44 192 GLY A O 1
ATOM 1458 N N . ALA A 1 193 ? 2.659 4.582 5.391 1.00 98.44 193 ALA A N 1
ATOM 1459 C CA . ALA A 1 193 ? 3.918 3.860 5.478 1.00 98.44 193 ALA A CA 1
ATOM 1460 C C . ALA A 1 193 ? 3.835 2.636 6.398 1.00 98.44 193 ALA A C 1
ATOM 1462 O O . ALA A 1 193 ? 3.395 2.721 7.543 1.00 98.44 193 ALA A O 1
ATOM 1463 N N . TYR A 1 194 ? 4.321 1.490 5.926 1.00 97.81 194 TYR A N 1
ATOM 1464 C CA . TYR A 1 194 ? 4.453 0.285 6.745 1.00 97.81 194 TYR A CA 1
ATOM 1465 C C . TYR A 1 194 ? 5.652 -0.560 6.289 1.00 97.81 194 TYR A C 1
ATOM 1467 O O . TYR A 1 194 ? 5.579 -1.393 5.386 1.00 97.81 194 TYR A O 1
ATOM 1475 N N . ALA A 1 195 ? 6.803 -0.302 6.909 1.00 95.19 195 ALA A N 1
ATOM 1476 C CA . ALA A 1 195 ? 8.093 -0.866 6.525 1.00 95.19 195 ALA A CA 1
ATOM 1477 C C . ALA A 1 195 ? 8.263 -2.338 6.934 1.00 95.19 195 ALA A C 1
ATOM 1479 O O . ALA A 1 195 ? 7.536 -2.866 7.777 1.00 95.19 195 ALA A O 1
ATOM 1480 N N . ASN A 1 196 ? 9.273 -2.995 6.361 1.00 90.19 196 ASN A N 1
ATOM 1481 C CA . ASN A 1 196 ? 9.746 -4.284 6.858 1.00 90.19 196 ASN A CA 1
ATOM 1482 C C . ASN A 1 196 ? 10.894 -4.108 7.875 1.00 90.19 196 ASN A C 1
ATOM 1484 O O . ASN A 1 196 ? 11.477 -3.033 8.023 1.00 90.19 196 ASN A O 1
ATOM 1488 N N . ARG A 1 197 ? 11.226 -5.197 8.570 1.00 87.56 197 ARG A N 1
ATOM 1489 C CA . ARG A 1 197 ? 12.412 -5.353 9.429 1.00 87.56 197 ARG A CA 1
ATOM 1490 C C . ARG A 1 197 ? 13.486 -6.219 8.750 1.00 87.56 197 ARG A C 1
ATOM 1492 O O . ARG A 1 197 ? 14.364 -6.779 9.399 1.00 87.56 197 ARG A O 1
ATOM 1499 N N . LEU A 1 198 ? 13.445 -6.365 7.434 1.00 78.50 198 LEU A N 1
ATOM 1500 C CA . LEU A 1 198 ? 14.377 -7.237 6.724 1.00 78.50 198 LEU A CA 1
ATOM 1501 C C . LEU A 1 198 ? 15.729 -6.538 6.523 1.00 78.50 198 LEU A C 1
ATOM 1503 O O . LEU A 1 198 ? 15.833 -5.306 6.548 1.00 78.50 198 LEU A O 1
ATOM 1507 N N . THR A 1 199 ? 16.794 -7.322 6.353 1.00 75.06 199 THR A N 1
ATOM 1508 C CA . THR A 1 199 ? 18.050 -6.811 5.792 1.00 75.06 199 THR A CA 1
ATOM 1509 C C . THR A 1 199 ? 17.804 -6.235 4.394 1.00 75.06 199 THR A C 1
ATOM 1511 O O . THR A 1 199 ? 16.740 -6.430 3.807 1.00 75.06 199 THR A O 1
ATOM 1514 N N . VAL A 1 200 ? 18.764 -5.455 3.876 1.00 73.50 200 VAL A N 1
ATOM 1515 C CA . VAL A 1 200 ? 18.648 -4.825 2.547 1.00 73.50 200 VAL A CA 1
ATOM 1516 C C . VAL A 1 200 ? 18.203 -5.874 1.525 1.00 73.50 200 VAL A C 1
ATOM 1518 O O . VAL A 1 200 ? 18.846 -6.912 1.399 1.00 73.50 200 VAL A O 1
ATOM 1521 N N . ILE A 1 201 ? 17.118 -5.583 0.805 1.00 68.31 201 ILE A N 1
ATOM 1522 C CA . ILE A 1 201 ? 16.616 -6.409 -0.297 1.00 68.31 201 ILE A CA 1
ATOM 1523 C C . ILE A 1 201 ? 17.185 -5.825 -1.597 1.00 68.31 201 ILE A C 1
ATOM 1525 O O . ILE A 1 201 ? 16.743 -4.732 -1.978 1.00 68.31 201 ILE A O 1
ATOM 1529 N N . PRO A 1 202 ? 18.166 -6.478 -2.250 1.00 69.12 202 PRO A N 1
ATOM 1530 C CA . PRO A 1 202 ? 18.756 -5.987 -3.497 1.00 69.12 202 PRO A CA 1
ATOM 1531 C C . PRO A 1 202 ? 17.712 -5.811 -4.602 1.00 69.12 202 PRO A C 1
ATOM 1533 O O . PRO A 1 202 ? 16.680 -6.476 -4.582 1.00 69.12 202 PRO A O 1
ATOM 1536 N N . ASP A 1 203 ? 17.978 -4.934 -5.572 1.00 67.12 203 ASP A N 1
ATOM 1537 C CA . ASP A 1 203 ? 17.040 -4.658 -6.676 1.00 67.12 203 ASP A CA 1
ATOM 1538 C C . ASP A 1 203 ? 16.805 -5.876 -7.583 1.00 67.12 203 ASP A C 1
ATOM 1540 O O . ASP A 1 203 ? 15.708 -6.065 -8.093 1.00 67.12 203 ASP A O 1
ATOM 1544 N N . GLU A 1 204 ? 17.798 -6.753 -7.729 1.00 63.34 204 GLU A N 1
ATOM 1545 C CA . GLU A 1 204 ? 17.683 -7.957 -8.564 1.00 63.34 204 GLU A CA 1
ATOM 1546 C C . GLU A 1 204 ? 17.078 -9.165 -7.829 1.00 63.34 204 GLU A C 1
ATOM 1548 O O . GLU A 1 204 ? 16.913 -10.230 -8.430 1.00 63.34 204 GLU A O 1
ATOM 1553 N N . TRP A 1 205 ? 16.738 -9.021 -6.544 1.00 62.91 205 TRP A N 1
ATOM 1554 C CA . TRP A 1 205 ? 16.315 -10.139 -5.706 1.00 62.91 205 TRP A CA 1
ATOM 1555 C C . TRP A 1 205 ? 14.967 -10.721 -6.145 1.00 62.91 205 TRP A C 1
ATOM 1557 O O . TRP A 1 205 ? 14.004 -9.988 -6.365 1.00 62.91 205 TRP A O 1
ATOM 1567 N N . ALA A 1 206 ? 14.908 -12.050 -6.234 1.00 61.16 206 ALA A N 1
ATOM 1568 C CA . ALA A 1 206 ? 13.735 -12.808 -6.649 1.00 61.16 206 ALA A CA 1
ATOM 1569 C C . ALA A 1 206 ? 13.343 -13.812 -5.560 1.00 61.16 206 ALA A C 1
ATOM 1571 O O . ALA A 1 206 ? 14.105 -14.733 -5.253 1.00 61.16 206 ALA A O 1
ATOM 1572 N N . LEU A 1 207 ? 12.133 -13.675 -5.007 1.00 61.47 207 LEU A N 1
ATOM 1573 C CA . LEU A 1 207 ? 11.653 -14.543 -3.920 1.00 61.47 207 LEU A CA 1
ATOM 1574 C C . LEU A 1 207 ? 11.651 -16.024 -4.335 1.00 61.47 207 LEU A C 1
ATOM 1576 O O . LEU A 1 207 ? 12.038 -16.894 -3.556 1.00 61.47 207 LEU A O 1
ATOM 1580 N N . ALA A 1 208 ? 11.262 -16.299 -5.583 1.00 59.31 208 ALA A N 1
ATOM 1581 C CA . ALA A 1 208 ? 11.182 -17.649 -6.143 1.00 59.31 208 ALA A CA 1
ATOM 1582 C C . ALA A 1 208 ? 12.545 -18.358 -6.262 1.00 59.31 208 ALA A C 1
ATOM 1584 O O . ALA A 1 208 ? 12.587 -19.577 -6.405 1.00 59.31 208 ALA A O 1
ATOM 1585 N N . GLU A 1 209 ? 13.644 -17.603 -6.219 1.00 57.22 209 GLU A N 1
ATOM 1586 C CA . GLU A 1 209 ? 15.013 -18.102 -6.388 1.00 57.22 209 GLU A CA 1
ATOM 1587 C C . GLU A 1 209 ? 15.763 -18.181 -5.044 1.00 57.22 209 GLU A C 1
ATOM 1589 O O . GLU A 1 209 ? 16.875 -18.705 -4.981 1.00 57.22 209 GLU A O 1
ATOM 1594 N N . SER A 1 210 ? 15.158 -17.699 -3.949 1.00 56.16 210 SER A N 1
ATOM 1595 C CA . SER A 1 210 ? 15.754 -17.733 -2.611 1.00 56.16 210 SER A CA 1
ATOM 1596 C C . SER A 1 210 ? 15.383 -19.009 -1.846 1.00 56.16 210 SER A C 1
ATOM 1598 O O . SER A 1 210 ? 14.207 -19.305 -1.642 1.00 56.16 210 SER A O 1
ATOM 1600 N N . SER A 1 211 ? 16.389 -19.766 -1.400 1.00 51.75 211 SER A N 1
ATOM 1601 C CA . SER A 1 211 ? 16.212 -20.959 -0.554 1.00 51.75 211 SER A CA 1
ATOM 1602 C C . SER A 1 211 ? 16.293 -20.667 0.948 1.00 51.75 211 SER A C 1
ATOM 1604 O O . SER A 1 211 ? 15.930 -21.521 1.754 1.00 51.75 211 SER A O 1
ATOM 1606 N N . GLU A 1 212 ? 16.782 -19.485 1.335 1.00 53.56 212 GLU A N 1
ATOM 1607 C CA . GLU A 1 212 ? 16.964 -19.090 2.733 1.00 53.56 212 GLU A CA 1
ATOM 1608 C C . GLU A 1 212 ? 16.014 -17.951 3.128 1.00 53.56 212 GLU A C 1
ATOM 1610 O O . GLU A 1 212 ? 15.844 -17.000 2.358 1.00 53.56 212 GLU A O 1
ATOM 1615 N N . PRO A 1 213 ? 15.413 -18.002 4.336 1.00 59.16 213 PRO A N 1
ATOM 1616 C CA . PRO A 1 213 ? 14.621 -16.899 4.857 1.00 59.16 213 PRO A CA 1
ATOM 1617 C C . PRO A 1 213 ? 15.459 -15.627 4.937 1.00 59.16 213 PRO A C 1
ATOM 1619 O O . PRO A 1 213 ? 16.582 -15.633 5.445 1.00 59.16 213 PRO A O 1
ATOM 1622 N N . GLN A 1 214 ? 14.893 -14.512 4.484 1.00 68.06 214 GLN A N 1
ATOM 1623 C CA . GLN A 1 214 ? 15.593 -13.241 4.537 1.00 68.06 214 GLN A CA 1
ATOM 1624 C C . GLN A 1 214 ? 15.871 -12.835 5.988 1.00 68.06 214 GLN A C 1
ATOM 1626 O O . GLN A 1 214 ? 14.979 -12.838 6.841 1.00 68.06 214 GLN A O 1
ATOM 1631 N N . ALA A 1 215 ? 17.129 -12.494 6.271 1.00 71.88 215 ALA A N 1
ATOM 1632 C CA . ALA A 1 215 ? 17.554 -12.154 7.618 1.00 71.88 215 ALA A CA 1
ATOM 1633 C C . ALA A 1 215 ? 16.814 -10.914 8.139 1.00 71.88 215 ALA A C 1
ATOM 1635 O O . ALA A 1 215 ? 16.589 -9.938 7.421 1.00 71.88 215 ALA A O 1
ATOM 1636 N N . MET A 1 216 ? 16.464 -10.938 9.422 1.00 77.56 216 MET A N 1
ATOM 1637 C CA . MET A 1 216 ? 15.869 -9.791 10.098 1.00 77.56 216 MET A CA 1
ATOM 1638 C C . MET A 1 216 ? 16.956 -8.886 10.672 1.00 77.56 216 MET A C 1
ATOM 1640 O O . MET A 1 216 ? 17.899 -9.344 11.319 1.00 77.56 216 MET A O 1
ATOM 1644 N N . ARG A 1 217 ? 16.783 -7.578 10.504 1.00 76.19 217 ARG A N 1
ATOM 1645 C CA . ARG A 1 217 ? 17.574 -6.552 11.182 1.00 76.19 217 ARG A CA 1
ATOM 1646 C C . ARG A 1 217 ? 17.366 -6.654 12.688 1.00 76.19 217 ARG A C 1
ATOM 1648 O O . ARG A 1 217 ? 16.246 -6.542 13.179 1.00 76.19 217 ARG A O 1
ATOM 1655 N N . THR A 1 218 ? 18.431 -6.853 13.451 1.00 74.88 218 THR A N 1
ATOM 1656 C CA . THR A 1 218 ? 18.373 -6.852 14.924 1.00 74.88 218 THR A CA 1
ATOM 1657 C C . THR A 1 218 ? 18.308 -5.441 15.496 1.00 74.88 218 THR A C 1
ATOM 1659 O O . THR A 1 218 ? 17.837 -5.247 16.611 1.00 74.88 218 THR A O 1
ATOM 1662 N N . ASP A 1 219 ? 18.724 -4.448 14.712 1.00 75.88 219 ASP A N 1
ATOM 1663 C CA . ASP A 1 219 ? 18.828 -3.058 15.129 1.00 75.88 219 ASP A CA 1
ATOM 1664 C C . ASP A 1 219 ? 17.499 -2.288 15.037 1.00 75.88 219 ASP A C 1
ATOM 1666 O O . ASP A 1 219 ? 17.422 -1.180 15.560 1.00 75.88 219 ASP A O 1
ATOM 1670 N N . LEU A 1 220 ? 16.458 -2.866 14.422 1.00 80.06 220 LEU A N 1
ATOM 1671 C CA . LEU A 1 220 ? 15.082 -2.349 14.369 1.00 80.06 220 LEU A CA 1
ATOM 1672 C C . LEU A 1 220 ? 14.209 -2.955 15.483 1.00 80.06 220 LEU A C 1
ATOM 1674 O O . LEU A 1 220 ? 13.167 -3.566 15.227 1.00 80.06 220 LEU A O 1
ATOM 1678 N N . ALA A 1 221 ? 14.644 -2.796 16.734 1.00 85.12 221 ALA A N 1
ATOM 1679 C CA . ALA A 1 221 ? 13.804 -3.068 17.900 1.00 85.12 221 ALA A CA 1
ATOM 1680 C C . ALA A 1 221 ? 12.544 -2.177 17.903 1.00 85.12 221 ALA A C 1
ATOM 1682 O O . ALA A 1 221 ? 12.466 -1.179 17.176 1.00 85.12 221 ALA A O 1
ATOM 1683 N N . VAL A 1 222 ? 11.558 -2.544 18.721 1.00 88.06 222 VAL A N 1
ATOM 1684 C CA . VAL A 1 222 ? 10.226 -1.917 18.787 1.00 88.06 222 VAL A CA 1
ATOM 1685 C C . VAL A 1 222 ? 10.299 -0.392 18.944 1.00 88.06 222 VAL A C 1
ATOM 1687 O O . VAL A 1 222 ? 9.618 0.352 18.230 1.00 88.06 222 VAL A O 1
ATOM 1690 N N . GLU A 1 223 ? 11.177 0.091 19.820 1.00 86.25 223 GLU A N 1
ATOM 1691 C CA . GLU A 1 223 ? 11.365 1.513 20.107 1.00 86.25 223 GLU A CA 1
ATOM 1692 C C . GLU A 1 223 ? 11.934 2.248 18.893 1.00 86.25 223 GLU A C 1
ATOM 1694 O O . GLU A 1 223 ? 11.433 3.301 18.498 1.00 86.25 223 GLU A O 1
ATOM 1699 N N . ARG A 1 224 ? 12.946 1.666 18.239 1.00 89.88 224 ARG A N 1
ATOM 1700 C CA . ARG A 1 224 ? 13.570 2.289 17.068 1.00 89.88 224 ARG A CA 1
ATOM 1701 C C . ARG A 1 224 ? 12.623 2.328 15.875 1.00 89.88 224 ARG A C 1
ATOM 1703 O O . ARG A 1 224 ? 12.604 3.324 15.159 1.00 89.88 224 ARG A O 1
ATOM 1710 N N . TYR A 1 225 ? 11.827 1.280 15.670 1.00 94.31 225 TYR A N 1
ATOM 1711 C CA . TYR A 1 225 ? 10.794 1.288 14.635 1.00 94.31 225 TYR A CA 1
ATOM 1712 C C . TYR A 1 225 ? 9.777 2.413 14.875 1.00 94.31 225 TYR A C 1
ATOM 1714 O O . TYR A 1 225 ? 9.397 3.123 13.949 1.00 94.31 225 TYR A O 1
ATOM 1722 N N . SER A 1 226 ? 9.405 2.648 16.133 1.00 93.44 226 SER A N 1
ATOM 1723 C CA . SER A 1 226 ? 8.448 3.700 16.505 1.00 93.44 226 SER A CA 1
ATOM 1724 C C . SER A 1 226 ? 8.987 5.118 16.266 1.00 93.44 226 SER A C 1
ATOM 1726 O O . SER A 1 226 ? 8.217 6.018 15.929 1.00 93.44 226 SER A O 1
ATOM 1728 N N . ASN A 1 227 ? 10.308 5.316 16.337 1.00 93.75 227 ASN A N 1
ATOM 1729 C CA . ASN A 1 227 ? 10.937 6.577 15.927 1.00 93.75 227 ASN A CA 1
ATOM 1730 C C . ASN A 1 227 ? 10.763 6.837 14.423 1.00 93.75 227 ASN A C 1
ATOM 1732 O O . ASN A 1 227 ? 10.457 7.960 14.030 1.00 93.75 227 ASN A O 1
ATOM 1736 N N . PHE A 1 228 ? 10.901 5.803 13.583 1.00 96.94 228 PHE A N 1
ATOM 1737 C CA . PHE A 1 228 ? 10.616 5.928 12.150 1.00 96.94 228 PHE A CA 1
ATOM 1738 C C . PHE A 1 228 ? 9.142 6.231 11.895 1.00 96.94 228 PHE A C 1
ATOM 1740 O O . PHE A 1 228 ? 8.841 7.125 11.115 1.00 96.94 228 PHE A O 1
ATOM 1747 N N . VAL A 1 229 ? 8.230 5.560 12.602 1.00 97.25 229 VAL A N 1
ATOM 1748 C CA . VAL A 1 229 ? 6.791 5.842 12.503 1.00 97.25 229 VAL A CA 1
ATOM 1749 C C . VAL A 1 229 ? 6.483 7.294 12.874 1.00 97.25 229 VAL A C 1
ATOM 1751 O O . VAL A 1 229 ? 5.761 7.963 12.141 1.00 97.25 229 VAL A O 1
ATOM 1754 N N . SER A 1 230 ? 7.066 7.810 13.961 1.00 96.38 230 SER A N 1
ATOM 1755 C CA . SER A 1 230 ? 6.919 9.223 14.342 1.00 96.38 230 SER A CA 1
ATOM 1756 C C . SER A 1 230 ? 7.397 10.158 13.232 1.00 96.38 230 SER A C 1
ATOM 1758 O O . SER A 1 230 ? 6.669 11.071 12.847 1.00 96.38 230 SER A O 1
ATOM 1760 N N . GLN A 1 231 ? 8.569 9.876 12.657 1.00 97.62 231 GLN A N 1
ATOM 1761 C CA . GLN A 1 231 ? 9.110 10.645 11.541 1.00 97.62 231 GLN A CA 1
ATOM 1762 C C . GLN A 1 231 ? 8.211 10.584 10.297 1.00 97.62 231 GLN A C 1
ATOM 1764 O O . GLN A 1 231 ? 8.023 11.597 9.632 1.00 97.62 231 GLN A O 1
ATOM 1769 N N . TRP A 1 232 ? 7.630 9.429 9.962 1.00 98.44 232 TRP A N 1
ATOM 1770 C CA . TRP A 1 232 ? 6.703 9.323 8.830 1.00 98.44 232 TRP A CA 1
ATOM 1771 C C . TRP A 1 232 ? 5.467 10.195 9.030 1.00 98.44 232 TRP A C 1
ATOM 1773 O O . TRP A 1 232 ? 5.026 10.845 8.086 1.00 98.44 232 TRP A O 1
ATOM 1783 N N . ILE A 1 233 ? 4.933 10.249 10.252 1.00 98.00 233 ILE A N 1
ATOM 1784 C CA . ILE A 1 233 ? 3.771 11.085 10.564 1.00 98.00 233 ILE A CA 1
ATOM 1785 C C . ILE A 1 233 ? 4.130 12.573 10.485 1.00 98.00 233 ILE A C 1
ATOM 1787 O O . ILE A 1 233 ? 3.344 13.361 9.968 1.00 98.00 233 ILE A O 1
ATOM 1791 N N . GLU A 1 234 ? 5.318 12.973 10.947 1.00 97.56 234 GLU A N 1
ATOM 1792 C CA . GLU A 1 234 ? 5.827 14.344 10.763 1.00 97.56 234 GLU A CA 1
ATOM 1793 C C . GLU A 1 234 ? 5.951 14.722 9.280 1.00 97.56 234 GLU A C 1
ATOM 1795 O O . GLU A 1 234 ? 5.687 15.864 8.908 1.00 97.56 234 GLU A O 1
ATOM 1800 N N . LEU A 1 235 ? 6.276 13.750 8.424 1.00 98.38 235 LEU A N 1
ATOM 1801 C CA . LEU A 1 235 ? 6.329 13.914 6.970 1.00 98.38 235 LEU A CA 1
ATOM 1802 C C . LEU A 1 235 ? 4.950 13.817 6.286 1.00 98.38 235 LEU A C 1
ATOM 1804 O O . LEU A 1 235 ? 4.867 13.975 5.071 1.00 98.38 235 LEU A O 1
ATOM 1808 N N . GLY A 1 236 ? 3.865 13.617 7.041 1.00 97.50 236 GLY A N 1
ATOM 1809 C CA . GLY A 1 236 ? 2.488 13.642 6.537 1.00 97.50 236 GLY A CA 1
ATOM 1810 C C . GLY A 1 236 ? 1.827 12.276 6.338 1.00 97.50 236 GLY A C 1
ATOM 1811 O O . GLY A 1 236 ? 0.750 12.219 5.751 1.00 97.50 236 GLY A O 1
ATOM 1812 N N . ALA A 1 237 ? 2.425 11.177 6.808 1.00 98.12 237 ALA A N 1
ATOM 1813 C CA . ALA A 1 237 ? 1.766 9.872 6.787 1.00 98.12 237 ALA A CA 1
ATOM 1814 C C . ALA A 1 237 ? 0.584 9.819 7.775 1.00 98.12 237 ALA A C 1
ATOM 1816 O O . ALA A 1 237 ? 0.732 10.111 8.961 1.00 98.12 237 ALA A O 1
ATOM 1817 N N . GLU A 1 238 ? -0.573 9.377 7.288 1.00 97.31 238 GLU A N 1
ATOM 1818 C CA . GLU A 1 238 ? -1.809 9.192 8.061 1.00 97.31 238 GLU A CA 1
ATOM 1819 C C . GLU A 1 238 ? -2.123 7.712 8.313 1.00 97.31 238 GLU A C 1
ATOM 1821 O O . GLU A 1 238 ? -2.797 7.372 9.283 1.00 97.31 238 GLU A O 1
ATOM 1826 N N . PHE A 1 239 ? -1.607 6.817 7.467 1.00 97.56 239 PHE A N 1
ATOM 1827 C CA . PHE A 1 239 ? -1.673 5.372 7.677 1.00 97.56 239 PHE A CA 1
ATOM 1828 C C . PHE A 1 239 ? -0.297 4.841 8.060 1.00 97.56 239 PHE A C 1
ATOM 1830 O O . PHE A 1 239 ? 0.656 4.984 7.296 1.00 97.56 239 PHE A O 1
ATOM 1837 N N . VAL A 1 240 ? -0.181 4.199 9.223 1.00 97.94 240 VAL A N 1
ATOM 1838 C CA . VAL A 1 240 ? 1.078 3.602 9.685 1.00 97.94 240 VAL A CA 1
ATOM 1839 C C . VAL A 1 240 ? 0.882 2.158 10.128 1.00 97.94 240 VAL A C 1
ATOM 1841 O O . VAL A 1 240 ? -0.156 1.804 10.683 1.00 97.94 240 VAL A O 1
ATOM 1844 N N . GLY A 1 241 ? 1.878 1.308 9.889 1.00 96.62 241 GLY A N 1
ATOM 1845 C CA . GLY A 1 241 ? 1.789 -0.110 10.234 1.00 96.62 241 GLY A CA 1
ATOM 1846 C C . GLY A 1 241 ? 3.119 -0.842 10.136 1.00 96.62 241 GLY A C 1
ATOM 1847 O O . GLY A 1 241 ? 4.184 -0.239 10.280 1.00 96.62 241 GLY A O 1
ATOM 1848 N N . GLY A 1 242 ? 3.053 -2.147 9.879 1.00 95.81 242 GLY A N 1
ATOM 1849 C CA . GLY A 1 242 ? 4.207 -3.023 9.705 1.00 95.81 242 GLY A CA 1
ATOM 1850 C C . GLY A 1 242 ? 4.045 -3.993 8.540 1.00 95.81 242 GLY A C 1
ATOM 1851 O O . GLY A 1 242 ? 2.929 -4.352 8.179 1.00 95.81 242 GLY A O 1
ATOM 1852 N N . CYS A 1 243 ? 5.166 -4.412 7.961 1.00 94.94 243 CYS A N 1
ATOM 1853 C CA . CYS A 1 243 ? 5.238 -5.451 6.937 1.00 94.94 243 CYS A CA 1
ATOM 1854 C C . CYS A 1 243 ? 6.092 -6.630 7.451 1.00 94.94 243 CYS A C 1
ATOM 1856 O O . CYS A 1 243 ? 6.029 -6.974 8.633 1.00 94.94 243 CYS A O 1
ATOM 1858 N N . CYS A 1 244 ? 6.894 -7.275 6.599 1.00 92.00 244 CYS A N 1
ATOM 1859 C CA . CYS A 1 244 ? 7.675 -8.454 6.979 1.00 92.00 244 CYS A CA 1
ATOM 1860 C C . CYS A 1 244 ? 8.546 -8.212 8.227 1.00 92.00 244 CYS A C 1
ATOM 1862 O O . CYS A 1 244 ? 9.344 -7.274 8.269 1.00 92.00 244 CYS A O 1
ATOM 1864 N N . GLY A 1 245 ? 8.419 -9.086 9.228 1.00 88.88 245 GLY A N 1
ATOM 1865 C CA . GLY A 1 245 ? 9.184 -9.015 10.478 1.00 88.88 245 GLY A CA 1
ATOM 1866 C C . GLY A 1 245 ? 8.660 -8.011 11.513 1.00 88.88 245 GLY A C 1
ATOM 1867 O O . GLY A 1 245 ? 9.349 -7.770 12.502 1.00 88.88 245 GLY A O 1
ATOM 1868 N N . ILE A 1 246 ? 7.472 -7.430 11.307 1.00 92.56 246 ILE A N 1
ATOM 1869 C CA . ILE A 1 246 ? 6.810 -6.538 12.267 1.00 92.56 246 ILE A CA 1
ATOM 1870 C C . ILE A 1 246 ? 5.596 -7.254 12.877 1.00 92.56 246 ILE A C 1
ATOM 1872 O O . ILE A 1 246 ? 4.592 -7.471 12.202 1.00 92.56 246 ILE A O 1
ATOM 1876 N N . GLY A 1 247 ? 5.706 -7.647 14.149 1.00 93.12 247 GLY A N 1
ATOM 1877 C CA . GLY A 1 247 ? 4.674 -8.392 14.879 1.00 93.12 247 GLY A CA 1
ATOM 1878 C C . GLY A 1 247 ? 3.677 -7.520 15.662 1.00 93.12 247 GLY A C 1
ATOM 1879 O O . GLY A 1 247 ? 3.818 -6.292 15.712 1.00 93.12 247 GLY A O 1
ATOM 1880 N N . PRO A 1 248 ? 2.669 -8.136 16.314 1.00 95.56 248 PRO A N 1
ATOM 1881 C CA . PRO A 1 248 ? 1.675 -7.435 17.133 1.00 95.56 248 PRO A CA 1
ATOM 1882 C C . PRO A 1 248 ? 2.271 -6.533 18.223 1.00 95.56 248 PRO A C 1
ATOM 1884 O O . PRO A 1 248 ? 1.698 -5.493 18.536 1.00 95.56 248 PRO A O 1
ATOM 1887 N N . GLU A 1 249 ? 3.432 -6.885 18.777 1.00 95.25 249 GLU A N 1
ATOM 1888 C CA . GLU A 1 249 ? 4.154 -6.096 19.777 1.00 95.25 249 GLU A CA 1
ATOM 1889 C C . GLU A 1 249 ? 4.592 -4.722 19.248 1.00 95.25 249 GLU A C 1
ATOM 1891 O O . GLU A 1 249 ? 4.518 -3.725 19.968 1.00 95.25 249 GLU A O 1
ATOM 1896 N N . TYR A 1 250 ? 4.957 -4.636 17.966 1.00 95.81 250 TYR A N 1
ATOM 1897 C CA . TYR A 1 250 ? 5.268 -3.367 17.313 1.00 95.81 250 TYR A CA 1
ATOM 1898 C C . TYR A 1 250 ? 4.003 -2.534 17.122 1.00 95.81 250 TYR A C 1
ATOM 1900 O O . TYR A 1 250 ? 3.999 -1.346 17.436 1.00 95.81 250 TYR A O 1
ATOM 1908 N N . ILE A 1 251 ? 2.913 -3.157 16.659 1.00 96.44 251 ILE A N 1
ATOM 1909 C CA . ILE A 1 251 ? 1.625 -2.478 16.460 1.00 96.44 251 ILE A CA 1
ATOM 1910 C C . ILE A 1 251 ? 1.078 -1.943 17.790 1.00 96.44 251 ILE A C 1
ATOM 1912 O O . ILE A 1 251 ? 0.618 -0.804 17.854 1.00 96.44 251 ILE A O 1
ATOM 1916 N N . ALA A 1 252 ? 1.192 -2.715 18.873 1.00 95.62 252 ALA A N 1
ATOM 1917 C CA . ALA A 1 252 ? 0.809 -2.284 20.213 1.00 95.62 252 ALA A CA 1
ATOM 1918 C C . ALA A 1 252 ? 1.639 -1.082 20.692 1.00 95.62 252 ALA A C 1
ATOM 1920 O O . ALA A 1 252 ? 1.088 -0.144 21.272 1.00 95.62 252 ALA A O 1
ATOM 1921 N N . ASN A 1 253 ? 2.949 -1.074 20.421 1.00 96.00 253 ASN A N 1
ATOM 1922 C CA . ASN A 1 253 ? 3.800 0.054 20.787 1.00 96.00 253 ASN A CA 1
ATOM 1923 C C . ASN A 1 253 ? 3.505 1.310 19.958 1.00 96.00 253 ASN A C 1
ATOM 1925 O O . ASN A 1 253 ? 3.420 2.398 20.526 1.00 96.00 253 ASN A O 1
ATOM 1929 N N . ILE A 1 254 ? 3.275 1.166 18.647 1.00 95.88 254 ILE A N 1
ATOM 1930 C CA . ILE A 1 254 ? 2.828 2.265 17.777 1.00 95.88 254 ILE A CA 1
ATOM 1931 C C . ILE A 1 254 ? 1.513 2.838 18.303 1.00 95.88 254 ILE A C 1
ATOM 1933 O O . ILE A 1 254 ? 1.399 4.046 18.486 1.00 95.88 254 ILE A O 1
ATOM 1937 N N . HIS A 1 255 ? 0.543 1.980 18.623 1.00 94.50 255 HIS A N 1
ATOM 1938 C CA . HIS A 1 255 ? -0.732 2.415 19.181 1.00 94.50 255 HIS A CA 1
ATOM 1939 C C . HIS A 1 255 ? -0.545 3.193 20.494 1.00 94.50 255 HIS A C 1
ATOM 1941 O O . HIS A 1 255 ? -1.083 4.288 20.641 1.00 94.50 255 HIS A O 1
ATOM 1947 N N . LYS A 1 256 ? 0.269 2.681 21.428 1.00 94.81 256 LYS A N 1
ATOM 1948 C CA . LYS A 1 256 ? 0.576 3.366 22.695 1.00 94.81 256 LYS A CA 1
ATOM 1949 C C . LYS A 1 256 ? 1.239 4.729 22.470 1.00 94.81 256 LYS A C 1
ATOM 1951 O O . LYS A 1 256 ? 0.886 5.698 23.139 1.00 94.81 256 LYS A O 1
ATOM 1956 N N . MET A 1 257 ? 2.179 4.803 21.531 1.00 95.00 257 MET A N 1
ATOM 1957 C CA . MET A 1 257 ? 2.852 6.041 21.142 1.00 95.00 257 MET A CA 1
ATOM 1958 C C . MET A 1 257 ? 1.857 7.071 20.590 1.00 95.00 257 MET A C 1
ATOM 1960 O O . MET A 1 257 ? 1.868 8.218 21.032 1.00 95.00 257 MET A O 1
ATOM 1964 N N . LEU A 1 258 ? 0.966 6.664 19.679 1.00 93.44 258 LEU A N 1
ATOM 1965 C CA . LEU A 1 258 ? -0.060 7.536 19.097 1.00 93.44 258 LEU A CA 1
ATOM 1966 C C . LEU A 1 258 ? -1.038 8.056 20.155 1.00 93.44 258 LEU A C 1
ATOM 1968 O O . LEU A 1 258 ? -1.290 9.259 20.209 1.00 93.44 258 LEU A O 1
ATOM 1972 N N . GLN A 1 259 ? -1.512 7.185 21.053 1.00 91.56 259 GLN A N 1
ATOM 1973 C CA . GLN A 1 259 ? -2.383 7.583 22.165 1.00 91.56 259 GLN A CA 1
ATOM 1974 C C . GLN A 1 259 ? -1.710 8.621 23.072 1.00 91.56 259 GLN A C 1
ATOM 1976 O O . GLN A 1 259 ? -2.337 9.612 23.444 1.00 91.56 259 GLN A O 1
ATOM 1981 N N . GLY A 1 260 ? -0.418 8.448 23.372 1.00 90.94 260 GLY A N 1
ATOM 1982 C CA . GLY A 1 260 ? 0.364 9.423 24.142 1.00 90.94 260 GLY A CA 1
ATOM 1983 C C . GLY A 1 260 ? 0.501 10.793 23.464 1.00 90.94 260 GLY A C 1
ATOM 1984 O O . GLY A 1 260 ? 0.707 11.791 24.148 1.00 90.94 260 GLY A O 1
ATOM 1985 N N . GLN A 1 261 ? 0.345 10.856 22.139 1.00 89.31 261 GLN A N 1
ATOM 1986 C CA . GLN A 1 261 ? 0.347 12.089 21.343 1.00 89.31 261 GLN A CA 1
ATOM 1987 C C . GLN A 1 261 ? -1.068 12.647 21.093 1.00 89.31 261 GLN A C 1
ATOM 1989 O O . GLN A 1 261 ? -1.217 13.619 20.355 1.00 89.31 261 GLN A O 1
ATOM 1994 N N . GLY A 1 262 ? -2.117 12.031 21.654 1.00 85.94 262 GLY A N 1
ATOM 1995 C CA . GLY A 1 262 ? -3.510 12.401 21.380 1.00 85.94 262 GLY A CA 1
ATOM 1996 C C . GLY A 1 262 ? -3.974 12.069 19.956 1.00 85.94 262 GLY A C 1
ATOM 1997 O O . GLY A 1 262 ? -4.956 12.637 19.481 1.00 85.94 262 GLY A O 1
ATOM 1998 N N . ARG A 1 263 ? -3.267 11.167 19.266 1.00 82.44 263 ARG A N 1
ATOM 1999 C CA . ARG A 1 263 ? -3.581 10.685 17.915 1.00 82.44 263 ARG A CA 1
ATOM 2000 C C . ARG A 1 263 ? -4.295 9.333 17.988 1.00 82.44 263 ARG A C 1
ATOM 2002 O O . ARG A 1 263 ? -4.145 8.592 18.962 1.00 82.44 263 ARG A O 1
ATOM 2009 N N . ARG A 1 264 ? -5.093 9.025 16.966 1.00 67.25 264 ARG A N 1
ATOM 2010 C CA . ARG A 1 264 ? -5.768 7.730 16.809 1.00 67.25 264 ARG A CA 1
ATOM 2011 C C . ARG A 1 264 ? -5.137 6.937 15.685 1.00 67.25 264 ARG A C 1
ATOM 2013 O O . ARG A 1 264 ? -4.846 7.568 14.651 1.00 67.25 264 ARG A O 1
#

Radius of gyration: 18.2 Å; chains: 1; bounding box: 46×46×46 Å

Organism: NCBI:txid53985

Sequence (264 aa):
MPGVGFSDEEIARLTAVAGRVAREACDQWTEASTDTTRQKPKVCGSLPPLLDSYRPDKVPKHEEGVRLYAMIAKALKPFVDCYLAETLSSVQEAKMALLGVQQVWCGNERGSTPASVMVSFTLNSQGRIRSGENVCDAARELLDFTAGISGAELQAILFNCSQPEAICKALRELHDDEHTRGSLNSRGVRLGAYANRLTVIPDEWALAESSEPQAMRTDLAVERYSNFVSQWIELGAEFVGGCCGIGPEYIANIHKMLQGQGRR

pLDDT: mean 90.42, std 12.34, range [32.97, 98.81]

Foldseek 3Di:
DADDPDDLVRLLVVLLVVLAVQQVVLVVVVVPDPDPVDDRDFFAREPEQRHFLLALVGRDDLVVLLCSLLSSLLSNVVRGQAYEDESHQDLSSVLSNQSSQLVNQVPDDDPDDAGEYEYEAEFAPQLARLVRHQLLVSLVVVLVSQVPGPRYAYQEYEYEQYDLNSRLNNLQVCLPPPVSVVSCVVSNYAYAYAYEQFDHQDSPDGPVPDPDDTDGHPVPPLVNVLVSVVSSVVSGHPYYYYDHPQDPSSVVSNVVVQVVVVHD

Secondary structure (DSSP, 8-state):
--STT--HHHHHHHHHHHHHHHHHHHHHHHHH---TTSPPPP-EEEE--SS-TT-GGGPPPHHHHHHHHHHHHHHHTTT-SEEEEEEESSHHHHHHHHHHHHHHHTTS-TTPPPEEEEEEE-B-TTSSBTTS--HHHHHHHHHHHHHT-SSEEEEEEEEESS-HHHHHHHHHHHHH-HHHHHHHHHTT-EEEEE---BSP--TT--GGG--SPPPBPSS--HHHHHHHHHHHHHTTEEEE---TT--HHHHHHHHHHHHHTT--

InterPro domains:
  IPR003726 Homocysteine-binding domain [PF02574] (6-257)
  IPR003726 Homocysteine-binding domain [PS50970] (1-258)
  IPR036589 Homocysteine-binding domain superfamily [G3DSA:3.20.20.330] (2-264)
  IPR036589 Homocysteine-binding domain superfamily [SSF82282] (5-260)